Protein AF-A0AAE0B2G5-F1 (afdb_monomer)

Solvent-accessible surface area (backbone atoms only — not comparable to full-atom values): 11395 Å² total; per-residue (Å²): 125,58,66,70,50,41,56,51,50,25,54,50,48,43,53,43,43,75,73,66,40,61,63,45,54,64,74,82,79,61,84,69,38,58,60,51,34,39,54,48,27,47,77,72,71,40,74,81,43,37,29,37,37,50,36,32,52,53,74,58,81,45,47,53,58,49,30,64,77,64,73,58,60,78,92,70,76,90,65,95,72,69,79,75,65,71,53,44,60,53,47,50,52,62,70,70,40,91,76,72,73,76,91,41,72,56,28,38,26,34,31,55,23,81,93,37,52,70,56,54,52,51,46,58,77,74,41,92,58,50,64,46,60,39,76,36,48,31,59,52,48,49,46,53,51,29,32,76,70,65,74,46,61,42,72,60,50,60,52,65,68,51,76,81,66,78,58,95,84,66,96,64,96,76,82,78,62,88,80,49,102,82,55,86,75,85,78,115

InterPro domains:
  IPR001731 Delta-aminolevulinic acid dehydratase [PF00490] (2-155)
  IPR001731 Delta-aminolevulinic acid dehydratase [PR00144] (13-32)
  IPR001731 Delta-aminolevulinic acid dehydratase [PR00144] (51-70)
  IPR001731 Delta-aminolevulinic acid dehydratase [PR00144] (104-120)
  IPR001731 Delta-aminolevulinic acid dehydratase [PR00144] (129-144)
  IPR001731 Delta-aminolevulinic acid dehydratase [PTHR11458] (1-155)
  IPR001731 Delta-aminolevulinic acid dehydratase [SM01004] (1-171)
  IPR013785 Aldolase-type TIM barrel [G3DSA:3.20.20.70] (1-164)

Radius of gyration: 17.5 Å; Cα contacts (8 Å, |Δi|>4): 220; chains: 1; bounding box: 42×37×43 Å

Structure (mmCIF, N/CA/C/O backbone):
data_AF-A0AAE0B2G5-F1
#
_entry.id   AF-A0AAE0B2G5-F1
#
loop_
_atom_site.group_PDB
_atom_site.id
_atom_site.type_symbol
_atom_site.label_atom_id
_atom_site.label_alt_id
_atom_site.label_comp_id
_atom_site.label_asym_id
_atom_site.label_entity_id
_atom_site.label_seq_id
_atom_site.pdbx_PDB_ins_code
_atom_site.Cartn_x
_atom_site.Cartn_y
_atom_site.Cartn_z
_atom_site.occupancy
_atom_site.B_iso_or_equiv
_atom_site.auth_seq_id
_atom_site.auth_comp_id
_atom_site.auth_asym_id
_atom_site.auth_atom_id
_atom_site.pdbx_PDB_model_num
ATOM 1 N N . MET A 1 1 ? -17.008 14.025 -3.968 1.00 70.94 1 MET A N 1
ATOM 2 C CA . MET A 1 1 ? -17.910 13.074 -3.294 1.00 70.94 1 MET A CA 1
ATOM 3 C C . MET A 1 1 ?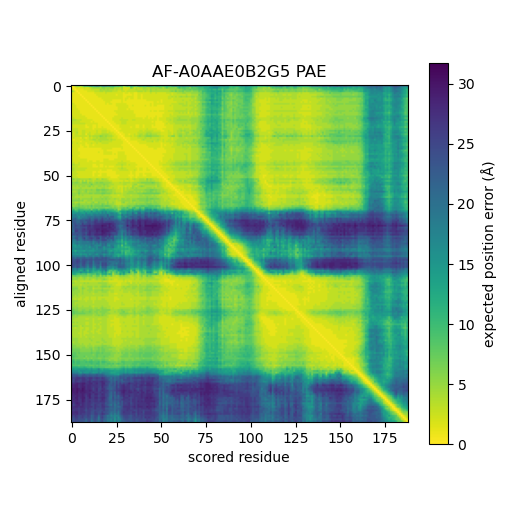 -17.052 12.145 -2.434 1.00 70.94 1 MET A C 1
ATOM 5 O O . MET A 1 1 ? -16.659 11.082 -2.896 1.00 70.94 1 MET A O 1
ATOM 9 N N . ASN A 1 2 ? -16.645 12.614 -1.248 1.00 83.00 2 ASN A N 1
ATOM 10 C CA . ASN A 1 2 ? -15.729 11.888 -0.353 1.00 83.00 2 ASN A CA 1
ATOM 11 C C . ASN A 1 2 ? -16.504 10.859 0.482 1.00 83.00 2 ASN A C 1
ATOM 13 O O . ASN A 1 2 ? -16.300 9.660 0.335 1.00 83.00 2 ASN A O 1
ATOM 17 N N . ASP A 1 3 ? -17.483 11.331 1.249 1.00 85.44 3 ASP A N 1
ATOM 18 C CA . ASP A 1 3 ? -18.157 10.538 2.284 1.00 85.44 3 ASP A CA 1
ATOM 19 C C . ASP A 1 3 ? -18.953 9.356 1.724 1.00 85.44 3 ASP A C 1
ATOM 21 O O . ASP A 1 3 ? -18.906 8.253 2.263 1.00 85.44 3 ASP A O 1
ATOM 25 N N . GLU A 1 4 ? -19.628 9.538 0.586 1.00 90.44 4 GLU A N 1
ATOM 26 C CA . GLU A 1 4 ? -20.319 8.430 -0.084 1.00 90.44 4 GLU A CA 1
ATOM 27 C C . GLU A 1 4 ? -19.336 7.364 -0.582 1.00 90.44 4 GLU A C 1
ATOM 29 O O . GLU A 1 4 ? -19.662 6.178 -0.566 1.00 90.44 4 GLU A O 1
ATOM 34 N N . THR A 1 5 ? -18.125 7.765 -0.990 1.00 88.94 5 THR A N 1
ATOM 35 C CA . THR A 1 5 ? -17.073 6.818 -1.381 1.00 88.94 5 THR A CA 1
ATOM 36 C C . THR A 1 5 ? -16.568 6.061 -0.157 1.00 88.94 5 THR A C 1
ATOM 38 O O . THR A 1 5 ? -16.498 4.835 -0.193 1.00 88.94 5 THR A O 1
ATOM 41 N N . VAL A 1 6 ? -16.299 6.766 0.947 1.00 90.44 6 VAL A N 1
ATOM 42 C CA . VAL A 1 6 ? -15.892 6.162 2.227 1.00 90.44 6 VAL A CA 1
ATOM 43 C C . VAL A 1 6 ? -16.928 5.148 2.714 1.00 90.44 6 VAL A C 1
ATOM 45 O O . VAL A 1 6 ? -16.566 4.034 3.080 1.00 90.44 6 VAL A O 1
ATOM 48 N N . HIS A 1 7 ? -18.221 5.457 2.608 1.00 93.44 7 HIS A N 1
ATOM 49 C CA . HIS A 1 7 ? -19.288 4.512 2.952 1.00 93.44 7 HIS A CA 1
ATOM 50 C C . HIS A 1 7 ? -19.224 3.208 2.145 1.00 93.44 7 HIS A C 1
ATOM 52 O O . HIS A 1 7 ? -19.437 2.122 2.688 1.00 93.44 7 HIS A O 1
ATOM 58 N N . GLN A 1 8 ? -18.925 3.285 0.845 1.00 95.38 8 GLN A N 1
ATOM 59 C CA . GLN A 1 8 ? -18.760 2.080 0.026 1.00 95.38 8 GLN A CA 1
ATOM 60 C C . GLN A 1 8 ? -17.484 1.314 0.389 1.00 95.38 8 GLN A C 1
ATOM 62 O O . GLN A 1 8 ? -17.524 0.085 0.443 1.00 95.38 8 GLN A O 1
ATOM 67 N N . LEU A 1 9 ? -16.387 2.011 0.702 1.00 93.19 9 LEU A N 1
ATOM 68 C CA . LEU A 1 9 ? -15.133 1.391 1.145 1.00 93.19 9 LEU A CA 1
ATOM 69 C C . LEU A 1 9 ? -15.319 0.604 2.449 1.00 93.19 9 LEU A C 1
ATOM 71 O O . LEU A 1 9 ? -14.856 -0.531 2.546 1.00 93.19 9 LEU A O 1
ATOM 75 N N . CYS A 1 10 ? -16.076 1.138 3.413 1.00 96.12 10 CYS A N 1
ATOM 76 C CA . CYS A 1 10 ? -16.420 0.416 4.642 1.00 96.12 10 CYS A CA 1
ATOM 77 C C . CYS A 1 10 ? -17.151 -0.900 4.343 1.00 96.12 10 CYS A C 1
ATOM 79 O O . CYS A 1 10 ? -16.804 -1.948 4.888 1.00 96.12 10 CYS A O 1
ATOM 81 N N . LYS A 1 11 ? -18.136 -0.877 3.433 1.00 97.06 11 LYS A N 1
ATOM 82 C CA . LYS A 1 11 ? -18.861 -2.093 3.026 1.00 97.06 11 LYS A CA 1
ATOM 83 C C . LYS A 1 11 ? -17.940 -3.109 2.359 1.00 97.06 11 LYS A C 1
ATOM 85 O O . LYS A 1 11 ? -18.048 -4.297 2.646 1.00 97.06 11 LYS A O 1
ATOM 90 N N . GLN A 1 12 ? -17.049 -2.653 1.480 1.00 96.12 12 GLN A N 1
ATOM 91 C CA . GLN A 1 12 ? -16.081 -3.518 0.805 1.00 96.12 12 GLN A CA 1
ATOM 92 C C . GLN A 1 12 ? -15.149 -4.200 1.809 1.00 96.12 12 GLN A C 1
ATOM 94 O O . GLN A 1 12 ? -14.989 -5.417 1.744 1.00 96.12 12 GLN A O 1
ATOM 99 N N . ALA A 1 13 ? -14.607 -3.451 2.771 1.00 94.75 13 ALA A N 1
ATOM 100 C CA . ALA A 1 13 ? -13.735 -3.996 3.806 1.00 94.75 13 ALA A CA 1
ATOM 101 C C . ALA A 1 13 ? -14.442 -5.063 4.658 1.00 94.75 13 ALA A C 1
ATOM 103 O O . ALA A 1 13 ? -13.897 -6.145 4.861 1.00 94.75 13 ALA A O 1
ATOM 104 N N . VAL A 1 14 ? -15.684 -4.812 5.087 1.00 96.75 14 VAL A N 1
ATOM 105 C CA . VAL A 1 14 ? -16.477 -5.797 5.846 1.00 96.75 14 VAL A CA 1
ATOM 106 C C . VAL A 1 14 ? -16.767 -7.052 5.016 1.00 96.75 14 VAL A C 1
ATOM 108 O O . VAL A 1 14 ? -16.707 -8.162 5.539 1.00 96.75 14 VAL A O 1
ATOM 111 N N . VAL A 1 15 ? -17.060 -6.911 3.719 1.00 97.38 15 VAL A N 1
ATOM 112 C CA . VAL A 1 15 ? -17.265 -8.065 2.825 1.00 97.38 15 VAL A CA 1
ATOM 113 C C . VAL A 1 15 ? -15.986 -8.895 2.689 1.00 97.38 15 VAL A C 1
ATOM 115 O O . VAL A 1 15 ? -16.060 -10.119 2.767 1.00 97.38 15 VAL A O 1
ATOM 118 N N . GLN A 1 16 ? -14.826 -8.253 2.535 1.00 93.00 16 GLN A N 1
ATOM 119 C CA . GLN A 1 16 ? -13.529 -8.937 2.481 1.00 93.00 16 GLN A CA 1
ATOM 120 C C . GLN A 1 16 ? -13.222 -9.660 3.801 1.00 93.00 16 GLN A C 1
ATOM 122 O O . GLN A 1 16 ? -12.858 -10.833 3.784 1.00 93.00 16 GLN A O 1
ATOM 127 N N . ALA A 1 17 ? -13.453 -9.009 4.943 1.00 93.44 17 ALA A N 1
ATOM 128 C CA . ALA A 1 17 ? -13.265 -9.606 6.265 1.00 93.44 17 ALA A CA 1
ATOM 129 C C . ALA A 1 17 ? -14.173 -10.828 6.490 1.00 93.44 17 ALA A C 1
ATOM 131 O O . ALA A 1 17 ? -13.706 -11.887 6.903 1.00 93.44 17 ALA A O 1
ATOM 132 N N . ARG A 1 18 ? -15.457 -10.738 6.118 1.00 93.88 18 ARG A N 1
ATOM 133 C CA . ARG A 1 18 ? -16.396 -11.878 6.152 1.00 93.88 18 ARG A CA 1
ATOM 134 C C . ARG A 1 18 ? -15.972 -13.033 5.245 1.00 93.88 18 ARG A C 1
ATOM 136 O O . ARG A 1 18 ? -16.310 -14.176 5.536 1.00 93.88 18 ARG A O 1
ATOM 143 N N . ALA A 1 19 ? -15.255 -12.744 4.161 1.00 95.06 19 ALA A N 1
ATOM 144 C CA . ALA A 1 19 ? -14.688 -13.751 3.269 1.00 95.06 19 ALA A CA 1
ATOM 145 C C . ALA A 1 19 ? -13.382 -14.378 3.802 1.00 95.06 19 ALA A C 1
ATOM 147 O O . ALA A 1 19 ? -12.850 -15.280 3.159 1.00 95.06 19 ALA A O 1
ATOM 148 N N . GLY A 1 20 ? -12.885 -13.937 4.965 1.00 90.62 20 GLY A N 1
ATOM 149 C CA . GLY A 1 20 ? -11.683 -14.469 5.609 1.00 90.62 20 GLY A CA 1
ATOM 150 C C . GLY A 1 20 ? -10.405 -13.683 5.317 1.00 90.62 20 GLY A C 1
ATOM 151 O O . GLY A 1 20 ? -9.323 -14.244 5.441 1.00 90.62 20 GLY A O 1
ATOM 152 N N . ALA A 1 21 ? -10.498 -12.417 4.896 1.00 87.38 21 ALA A N 1
ATOM 153 C CA . ALA A 1 21 ? -9.313 -11.581 4.721 1.00 87.38 21 ALA A CA 1
ATOM 154 C C . ALA A 1 21 ? -8.683 -11.210 6.074 1.00 87.38 21 ALA A C 1
ATOM 156 O O . ALA A 1 21 ? -9.334 -10.579 6.904 1.00 87.38 21 ALA A O 1
ATOM 157 N N . ASP A 1 22 ? -7.397 -11.520 6.252 1.00 86.94 22 ASP A N 1
ATOM 158 C CA . ASP A 1 22 ? -6.615 -11.099 7.425 1.00 86.94 22 ASP A CA 1
ATOM 159 C C . ASP A 1 22 ? -6.178 -9.627 7.351 1.00 86.94 22 ASP A C 1
ATOM 161 O O . ASP A 1 22 ? -5.900 -8.994 8.371 1.00 86.94 22 ASP A O 1
ATOM 165 N N . VAL A 1 23 ? -6.104 -9.073 6.136 1.00 86.56 23 VAL A N 1
ATOM 166 C CA . VAL A 1 23 ? -5.660 -7.701 5.870 1.00 86.56 23 VAL A CA 1
ATOM 167 C C . VAL A 1 23 ? -6.541 -7.064 4.797 1.00 86.56 23 VAL A C 1
ATOM 169 O O . VAL A 1 23 ? -6.757 -7.654 3.739 1.00 86.56 23 VAL A O 1
ATOM 172 N N . VAL A 1 24 ? -6.987 -5.828 5.029 1.00 88.81 24 VAL A N 1
ATOM 173 C CA . VAL A 1 24 ? -7.611 -4.965 4.011 1.00 88.81 24 VAL A CA 1
ATOM 174 C C . VAL A 1 24 ? -6.686 -3.798 3.661 1.00 88.81 24 VAL A C 1
ATOM 176 O O . VAL A 1 24 ? -5.998 -3.259 4.529 1.00 88.81 24 VAL A O 1
ATOM 179 N N . SER A 1 25 ? -6.648 -3.392 2.387 1.00 88.19 25 SER A N 1
ATOM 180 C CA . SER A 1 25 ? -5.711 -2.362 1.914 1.00 88.19 25 SER A CA 1
ATOM 181 C C . SER A 1 25 ? -6.384 -1.293 1.039 1.00 88.19 25 SER A C 1
ATOM 183 O O . SER A 1 25 ? -6.338 -1.370 -0.191 1.00 88.19 25 SER A O 1
ATOM 185 N N . PRO A 1 26 ? -7.040 -0.288 1.652 1.00 84.62 26 PRO A N 1
ATOM 186 C CA . PRO A 1 26 ? -7.771 0.751 0.925 1.00 84.62 26 PRO A CA 1
ATOM 187 C C . PRO A 1 26 ? -6.817 1.678 0.156 1.00 84.62 26 PRO A C 1
ATOM 189 O O . PRO A 1 26 ? -6.017 2.402 0.755 1.00 84.62 26 PRO A O 1
ATOM 192 N N . SER A 1 27 ? -6.893 1.661 -1.180 1.00 84.06 27 SER A N 1
ATOM 193 C CA . SER A 1 27 ? -5.969 2.391 -2.069 1.00 84.06 27 SER A CA 1
ATOM 194 C C . SER A 1 27 ? -6.523 3.704 -2.646 1.00 84.06 27 SER A C 1
ATOM 196 O O . SER A 1 27 ? -5.869 4.364 -3.459 1.00 84.06 27 SER A O 1
ATOM 198 N N . ASP A 1 28 ? -7.728 4.091 -2.249 1.00 81.44 28 ASP A N 1
ATOM 199 C CA . ASP A 1 28 ? -8.547 5.178 -2.801 1.00 81.44 28 ASP A CA 1
ATOM 200 C C . ASP A 1 28 ? -8.034 6.602 -2.515 1.00 81.44 28 ASP A C 1
ATOM 202 O O . ASP A 1 28 ? -8.311 7.508 -3.301 1.00 81.44 28 ASP A O 1
ATOM 206 N N . MET A 1 29 ? -7.242 6.792 -1.453 1.00 79.81 29 MET A N 1
ATOM 207 C CA . MET A 1 29 ? -6.719 8.095 -1.007 1.00 79.81 29 MET A CA 1
ATOM 208 C C . MET A 1 29 ? -7.790 9.124 -0.582 1.00 79.81 29 MET A C 1
ATOM 210 O O . MET A 1 29 ? -7.550 10.330 -0.699 1.00 79.81 29 MET A O 1
ATOM 214 N N . MET A 1 30 ? -8.961 8.673 -0.113 1.00 78.56 30 MET A N 1
ATOM 215 C CA . MET A 1 30 ? -10.002 9.526 0.481 1.00 78.56 30 MET A CA 1
ATOM 216 C C . MET A 1 30 ? -9.639 9.950 1.909 1.00 78.56 30 MET A C 1
ATOM 218 O O . MET A 1 30 ? -8.865 9.280 2.597 1.00 78.56 30 MET A O 1
ATOM 222 N N . ASP A 1 31 ? -10.208 11.057 2.371 1.00 78.56 31 ASP A N 1
ATOM 223 C CA . ASP A 1 31 ? -9.908 11.591 3.701 1.00 78.56 31 ASP A CA 1
ATOM 224 C C . ASP A 1 31 ? -10.736 10.840 4.761 1.00 78.56 31 ASP A C 1
ATOM 226 O O . ASP A 1 31 ? -11.917 10.550 4.547 1.00 78.56 31 ASP A 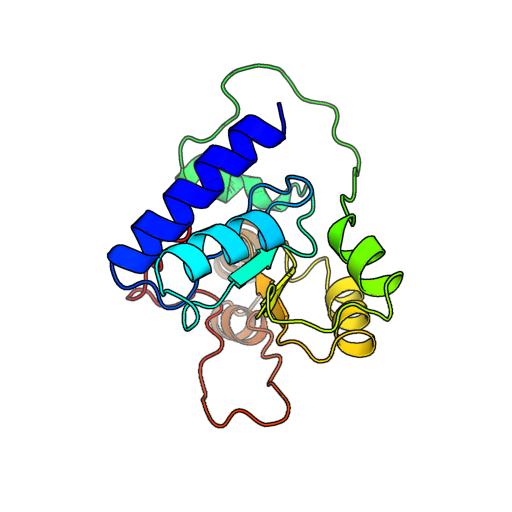O 1
ATOM 230 N N . GLY A 1 32 ? -10.114 10.482 5.891 1.00 81.50 32 GLY A N 1
ATOM 231 C CA . GLY A 1 32 ? -10.772 9.790 7.011 1.00 81.50 32 GLY A CA 1
ATOM 232 C C . GLY A 1 32 ? -11.150 8.319 6.774 1.00 81.50 32 GLY A C 1
ATOM 233 O O . GLY A 1 32 ? -11.771 7.706 7.645 1.00 81.50 32 GLY A O 1
ATOM 234 N N . ARG A 1 33 ? -10.785 7.716 5.626 1.00 86.12 33 ARG A N 1
ATOM 235 C CA . ARG A 1 33 ? -11.246 6.353 5.290 1.00 86.12 33 ARG A CA 1
ATOM 236 C C . ARG A 1 33 ? -10.769 5.279 6.261 1.00 86.12 33 ARG A C 1
ATOM 238 O O . ARG A 1 33 ? -11.513 4.337 6.504 1.00 86.12 33 ARG A O 1
ATOM 245 N N . VAL A 1 34 ? -9.561 5.399 6.819 1.00 87.25 34 VAL A N 1
ATOM 246 C CA . VAL A 1 34 ? -9.008 4.342 7.681 1.00 87.25 34 VAL A CA 1
ATOM 247 C C . VAL A 1 34 ? -9.812 4.203 8.969 1.00 87.25 34 VAL A C 1
ATOM 249 O O . VAL A 1 34 ? -10.255 3.098 9.272 1.00 87.25 34 VAL A O 1
ATOM 252 N N . GLY A 1 35 ? -10.084 5.308 9.667 1.00 87.62 35 GLY A N 1
ATOM 253 C CA . GLY A 1 35 ? -10.906 5.266 10.877 1.00 87.62 35 GLY A CA 1
ATOM 254 C C . GLY A 1 35 ? -12.336 4.810 10.598 1.00 87.62 35 GLY A C 1
ATOM 255 O O . GLY A 1 35 ? -12.886 3.988 11.328 1.00 87.62 35 GLY A O 1
ATOM 256 N N . ALA A 1 36 ? -12.917 5.234 9.470 1.00 90.75 36 ALA A N 1
ATOM 257 C CA . ALA A 1 36 ? -14.236 4.761 9.053 1.00 90.75 36 ALA A CA 1
ATOM 258 C C . ALA A 1 36 ? -14.264 3.244 8.775 1.00 90.75 36 ALA A C 1
ATOM 260 O O . ALA A 1 36 ? -15.214 2.559 9.163 1.00 90.75 36 ALA A O 1
ATOM 261 N N . ILE A 1 37 ? -13.225 2.702 8.130 1.00 92.19 37 ILE A N 1
ATOM 262 C CA . ILE A 1 37 ? -13.086 1.262 7.876 1.00 92.19 37 ILE A CA 1
ATOM 263 C C . ILE A 1 37 ? -12.864 0.506 9.187 1.00 92.19 37 ILE A C 1
ATOM 265 O O . ILE A 1 37 ? -13.516 -0.516 9.403 1.00 92.19 37 ILE A O 1
ATOM 269 N N . ARG A 1 38 ? -12.002 1.006 10.080 1.00 93.88 38 ARG A N 1
ATOM 270 C CA . ARG A 1 38 ? -11.756 0.394 11.392 1.00 93.88 38 ARG A CA 1
ATOM 271 C C . ARG A 1 38 ? -13.041 0.292 12.205 1.00 93.88 38 ARG A C 1
ATOM 273 O O . ARG A 1 38 ? -13.377 -0.797 12.661 1.00 93.88 38 ARG A O 1
ATOM 280 N N . ALA A 1 39 ? -13.794 1.386 12.307 1.00 93.31 39 ALA A N 1
ATOM 281 C CA . ALA A 1 39 ? -15.070 1.411 13.016 1.00 93.31 39 ALA A CA 1
ATOM 282 C C . ALA A 1 39 ? -16.084 0.417 12.422 1.00 93.31 39 ALA A C 1
ATOM 284 O O . ALA A 1 39 ? -16.781 -0.273 13.166 1.00 93.31 39 ALA A O 1
ATOM 285 N N . ALA A 1 40 ? -16.148 0.305 11.090 1.00 95.75 40 ALA A N 1
ATOM 286 C CA . ALA A 1 40 ? -17.034 -0.642 10.415 1.00 95.75 40 ALA A CA 1
ATOM 287 C C . ALA A 1 40 ? -16.642 -2.108 10.667 1.00 95.75 40 ALA A C 1
ATOM 289 O O . ALA A 1 40 ? -17.514 -2.940 10.914 1.00 95.75 40 ALA A O 1
ATOM 290 N N . LEU A 1 41 ? -15.346 -2.426 10.632 1.00 94.81 41 LEU A N 1
ATOM 291 C CA . LEU A 1 41 ? -14.839 -3.763 10.948 1.00 94.81 41 LEU A CA 1
ATOM 292 C C . LEU A 1 41 ? -15.084 -4.123 12.420 1.00 94.81 41 LEU A C 1
ATOM 294 O O . LEU A 1 41 ? -15.515 -5.236 12.716 1.00 94.81 41 LEU A O 1
ATOM 298 N N . ASP A 1 42 ? -14.859 -3.187 13.343 1.00 94.75 42 ASP A N 1
ATOM 299 C CA . ASP A 1 42 ? -15.038 -3.415 14.783 1.00 94.75 42 ASP A CA 1
ATOM 300 C C . ASP A 1 42 ? -16.502 -3.633 15.161 1.00 94.75 42 ASP A C 1
ATOM 302 O O . ASP A 1 42 ? -16.797 -4.511 15.974 1.00 94.75 42 ASP A O 1
ATOM 306 N N . ALA A 1 43 ? -17.422 -2.896 14.531 1.00 96.75 43 ALA A N 1
ATOM 307 C CA . ALA A 1 43 ? -18.863 -3.078 14.708 1.00 96.75 43 ALA A CA 1
ATOM 308 C C . ALA A 1 43 ? -19.347 -4.484 14.302 1.00 96.75 43 ALA A C 1
ATOM 310 O O . ALA A 1 43 ? -20.371 -4.953 14.796 1.00 96.75 43 ALA A O 1
ATOM 311 N N . GLU A 1 44 ? -18.601 -5.160 13.430 1.00 96.69 44 GLU A N 1
ATOM 312 C CA . GLU A 1 44 ? -18.882 -6.504 12.917 1.00 96.69 44 GLU A CA 1
ATOM 313 C C . GLU A 1 44 ? -18.015 -7.593 13.587 1.00 96.69 44 GLU A C 1
ATOM 315 O O . GLU A 1 44 ? -18.101 -8.764 13.224 1.00 96.69 44 GLU A O 1
ATOM 320 N N . GLY A 1 45 ? -17.192 -7.237 14.585 1.00 96.06 45 GLY A N 1
ATOM 321 C CA . GLY A 1 45 ? -16.351 -8.187 15.327 1.00 96.06 45 GLY A CA 1
ATOM 322 C C . GLY A 1 45 ? -15.038 -8.578 14.634 1.00 96.06 45 GLY A C 1
ATOM 323 O O . GLY A 1 45 ? -14.433 -9.594 14.978 1.00 96.06 45 GLY A O 1
ATOM 324 N N . PHE A 1 46 ? -14.573 -7.789 13.663 1.00 95.69 46 PHE A N 1
ATOM 325 C CA . PHE A 1 46 ? -13.344 -8.035 12.899 1.00 95.69 46 PHE A CA 1
ATOM 326 C C . PHE A 1 46 ? -12.131 -7.253 13.432 1.00 95.69 46 PHE A C 1
ATOM 328 O O . PHE A 1 46 ? -11.323 -6.745 12.653 1.00 95.69 46 PHE A O 1
ATOM 335 N N . GLN A 1 47 ? -11.949 -7.162 14.755 1.00 91.00 47 GLN A N 1
ATOM 336 C CA . GLN A 1 47 ? -10.814 -6.436 15.363 1.00 91.00 47 GLN A CA 1
ATOM 337 C C . GLN A 1 47 ? -9.445 -7.036 14.997 1.00 91.00 47 GLN A C 1
ATOM 339 O O . GLN A 1 47 ? -8.431 -6.349 15.051 1.00 91.00 47 GLN A O 1
ATOM 344 N N . HIS A 1 48 ? -9.417 -8.319 14.632 1.00 87.12 48 HIS A N 1
ATOM 345 C CA . HIS A 1 48 ? -8.208 -9.035 14.225 1.00 87.12 48 HIS A CA 1
ATOM 346 C C . HIS A 1 48 ? -7.754 -8.702 12.796 1.00 87.12 48 HIS A C 1
ATOM 348 O O . HIS A 1 48 ? -6.592 -8.929 12.471 1.00 87.12 48 HIS A O 1
ATOM 354 N N . VAL A 1 49 ? -8.645 -8.171 11.951 1.00 88.44 49 VAL A N 1
ATOM 355 C CA . VAL A 1 49 ? -8.325 -7.831 10.561 1.00 88.44 49 VAL A CA 1
ATOM 356 C C . VAL A 1 49 ? -7.483 -6.564 10.541 1.00 88.44 49 VAL A C 1
ATOM 358 O O . VAL A 1 49 ? -7.921 -5.509 11.010 1.00 88.44 49 VAL A O 1
ATOM 361 N N . ALA A 1 50 ? -6.277 -6.663 9.995 1.00 86.12 50 ALA A N 1
ATOM 362 C CA . ALA A 1 50 ? -5.345 -5.554 9.886 1.00 86.12 50 ALA A CA 1
ATOM 363 C C . ALA A 1 50 ? -5.740 -4.594 8.754 1.00 86.12 50 ALA A C 1
ATOM 365 O O . ALA A 1 50 ? -6.294 -5.001 7.731 1.00 86.12 50 ALA A O 1
ATOM 366 N N . ILE A 1 51 ? -5.392 -3.315 8.904 1.00 85.19 51 ILE A N 1
ATOM 367 C CA . ILE A 1 51 ? -5.534 -2.319 7.835 1.00 85.19 51 ILE A CA 1
ATOM 368 C C . ILE A 1 51 ? -4.143 -1.900 7.361 1.00 85.19 51 ILE A C 1
ATOM 370 O O . ILE A 1 51 ? -3.361 -1.329 8.127 1.00 85.19 51 ILE A O 1
ATOM 374 N N . MET A 1 52 ? -3.846 -2.163 6.088 1.00 85.44 52 MET A N 1
ATOM 375 C CA . MET A 1 52 ? -2.651 -1.674 5.402 1.00 85.44 52 MET A CA 1
ATOM 376 C C . MET A 1 52 ? -3.008 -0.442 4.570 1.00 85.44 52 MET A C 1
ATOM 378 O O . MET A 1 52 ? -3.452 -0.564 3.425 1.00 85.44 52 MET A O 1
ATOM 382 N N . SER A 1 53 ? -2.839 0.749 5.148 1.00 82.31 53 SER A N 1
ATOM 383 C CA . SER A 1 53 ? -3.184 1.991 4.455 1.00 82.31 53 SER A CA 1
ATOM 384 C C . SER A 1 53 ? -2.119 2.369 3.436 1.00 82.31 53 SER A C 1
ATOM 386 O O . SER A 1 53 ? -0.921 2.315 3.714 1.00 82.31 53 SER A O 1
ATOM 388 N N . TYR A 1 54 ? -2.559 2.849 2.276 1.00 77.25 54 TYR A N 1
ATOM 389 C CA . TYR A 1 54 ? -1.708 3.602 1.363 1.00 77.25 54 TYR A CA 1
ATOM 390 C C . TYR A 1 54 ? -1.395 4.982 1.961 1.00 77.25 54 TYR A C 1
ATOM 392 O O . TYR A 1 54 ? -1.999 5.990 1.596 1.00 77.25 54 TYR A O 1
ATOM 400 N N . THR A 1 55 ? -0.429 5.020 2.878 1.00 74.50 55 THR A N 1
ATOM 401 C CA . THR A 1 55 ? 0.029 6.232 3.574 1.00 74.50 55 THR A CA 1
ATOM 402 C C . THR A 1 55 ? 0.619 7.256 2.611 1.00 74.50 55 THR A C 1
ATOM 404 O O . THR A 1 55 ? 0.450 8.463 2.782 1.00 74.50 55 THR A O 1
ATOM 407 N N . ALA A 1 56 ? 1.297 6.786 1.564 1.00 76.81 56 ALA A N 1
ATOM 408 C CA . ALA A 1 56 ? 1.799 7.647 0.504 1.00 76.81 56 ALA A CA 1
ATOM 409 C C . ALA A 1 56 ? 1.600 6.980 -0.860 1.00 76.81 56 ALA A C 1
ATOM 411 O O . ALA A 1 56 ? 2.363 6.099 -1.257 1.00 76.81 56 ALA A O 1
ATOM 412 N N . LYS A 1 57 ? 0.577 7.420 -1.602 1.00 82.00 57 LYS A N 1
ATOM 413 C CA . LYS A 1 57 ? 0.326 6.996 -2.986 1.00 82.00 57 LYS A CA 1
ATOM 414 C C . LYS A 1 57 ? 0.506 8.175 -3.930 1.00 82.00 57 LYS A C 1
ATOM 416 O O . LYS A 1 57 ? -0.273 9.124 -3.935 1.00 82.00 57 LYS A O 1
ATOM 421 N N . TYR A 1 58 ? 1.528 8.085 -4.763 1.00 78.94 58 TYR A N 1
ATOM 422 C CA . TYR A 1 58 ? 1.923 9.138 -5.684 1.00 78.94 58 TYR A CA 1
ATOM 423 C C . TYR A 1 58 ? 1.163 9.043 -7.006 1.00 78.94 58 TYR A C 1
ATOM 425 O O . TYR A 1 58 ? 0.899 7.948 -7.505 1.00 78.94 58 TYR A O 1
ATOM 433 N N . ALA A 1 59 ? 0.870 10.182 -7.632 1.00 79.19 59 ALA A N 1
ATOM 434 C CA . ALA A 1 59 ? 0.452 10.230 -9.030 1.00 79.19 59 ALA A CA 1
ATOM 435 C C . ALA A 1 59 ? 1.676 10.004 -9.935 1.00 79.19 59 ALA A C 1
ATOM 437 O O . ALA A 1 59 ? 2.375 10.944 -10.300 1.00 79.19 59 ALA A O 1
ATOM 438 N N . SER A 1 60 ? 1.959 8.741 -10.258 1.00 82.88 60 SER A N 1
ATOM 439 C CA . SER A 1 60 ? 3.181 8.338 -10.959 1.00 82.88 60 SER A CA 1
ATOM 440 C C . SER A 1 60 ? 2.918 7.878 -12.397 1.00 82.88 60 SER A C 1
ATOM 442 O O . SER A 1 60 ? 1.902 7.238 -12.686 1.00 82.88 60 SER A O 1
ATOM 444 N N . SER A 1 61 ? 3.858 8.166 -13.304 1.00 85.69 61 SER A N 1
ATOM 445 C CA . SER A 1 61 ? 3.876 7.632 -14.675 1.00 85.69 61 SER A CA 1
ATOM 446 C C . SER A 1 61 ? 4.187 6.132 -14.725 1.00 85.69 61 SER A C 1
ATOM 448 O O . SER A 1 61 ? 3.865 5.471 -15.709 1.00 85.69 61 SER A O 1
ATOM 450 N N . PHE A 1 62 ? 4.724 5.563 -13.642 1.00 84.00 62 PHE A N 1
ATOM 451 C CA . PHE A 1 62 ? 5.058 4.141 -13.539 1.00 84.00 62 PHE A CA 1
ATOM 452 C C . PHE A 1 62 ? 3.821 3.217 -13.506 1.00 84.00 62 PHE A C 1
ATOM 454 O O . PHE A 1 62 ? 3.958 1.997 -13.512 1.00 84.00 62 PHE A O 1
ATOM 461 N N . TYR A 1 63 ? 2.595 3.751 -13.490 1.00 83.44 63 TYR A N 1
ATOM 462 C CA . TYR A 1 63 ? 1.367 2.939 -13.487 1.00 83.44 63 TYR A CA 1
ATOM 463 C C . TYR A 1 63 ? 0.857 2.558 -14.882 1.00 83.44 63 TYR A C 1
ATOM 465 O O . TYR A 1 63 ? -0.170 1.893 -14.969 1.00 83.44 63 TYR A O 1
ATOM 473 N N . GLY A 1 64 ? 1.530 2.980 -15.961 1.00 84.12 64 GLY A N 1
ATOM 474 C CA . GLY A 1 64 ? 1.111 2.705 -17.344 1.00 84.12 64 GLY A CA 1
ATOM 475 C C . GLY A 1 64 ? 0.774 1.229 -17.603 1.00 84.12 64 GLY A C 1
ATOM 476 O O . GLY A 1 64 ? -0.384 0.940 -17.904 1.00 84.12 64 GLY A O 1
ATOM 477 N N . PRO A 1 65 ? 1.710 0.287 -17.374 1.00 84.81 65 PRO A N 1
ATOM 478 C CA . PRO A 1 65 ? 1.457 -1.128 -17.659 1.00 84.81 65 PRO A CA 1
ATOM 479 C C . PRO A 1 65 ? 0.332 -1.741 -16.802 1.00 84.81 65 PRO A C 1
ATOM 481 O O . PRO A 1 65 ? -0.428 -2.578 -17.276 1.00 84.81 65 PRO A O 1
ATOM 484 N N . PHE A 1 66 ? 0.155 -1.290 -15.553 1.00 80.75 66 PHE A N 1
ATOM 485 C CA . PHE A 1 66 ? -0.970 -1.704 -14.703 1.00 80.75 66 PHE A CA 1
ATOM 486 C C . PHE A 1 66 ? -2.317 -1.230 -15.259 1.00 80.75 66 PHE A C 1
ATOM 488 O O . PHE A 1 66 ? -3.303 -1.962 -15.203 1.00 80.75 66 PHE A O 1
ATOM 495 N N . ARG A 1 67 ? -2.374 -0.009 -15.806 1.00 79.62 67 ARG A N 1
ATOM 496 C CA . ARG A 1 67 ? -3.609 0.529 -16.391 1.00 79.62 67 ARG A CA 1
ATOM 497 C C . ARG A 1 67 ? -4.043 -0.261 -17.617 1.00 79.62 67 ARG A C 1
ATOM 499 O O . ARG A 1 67 ? -5.230 -0.561 -17.732 1.00 79.62 67 ARG A O 1
ATOM 506 N N . GLU A 1 68 ? -3.081 -0.618 -18.467 1.00 78.19 68 GLU A N 1
ATOM 507 C CA . GLU A 1 68 ? -3.290 -1.488 -19.628 1.00 78.19 68 GLU A CA 1
ATOM 508 C C . GLU A 1 68 ? -3.790 -2.874 -19.206 1.00 78.19 68 GLU A C 1
ATOM 510 O O . GLU A 1 68 ? -4.778 -3.355 -19.754 1.00 78.19 68 GLU A O 1
ATOM 515 N N . ALA A 1 69 ? -3.180 -3.481 -18.182 1.00 76.38 69 ALA A N 1
ATOM 516 C CA . ALA A 1 69 ? -3.552 -4.815 -17.707 1.00 76.38 69 ALA A CA 1
ATOM 517 C C . ALA A 1 69 ? -4.997 -4.917 -17.182 1.00 76.38 69 ALA A C 1
ATOM 519 O O . ALA A 1 69 ? -5.605 -5.981 -17.263 1.00 76.38 69 ALA A O 1
ATOM 520 N N . LEU A 1 70 ? -5.551 -3.827 -16.644 1.00 71.69 70 LEU A N 1
ATOM 521 C CA . LEU A 1 70 ? -6.903 -3.802 -16.074 1.00 71.69 70 LEU A CA 1
ATOM 522 C C . LEU A 1 70 ? -7.983 -3.258 -17.026 1.00 71.69 70 LEU A C 1
ATOM 524 O O . LEU A 1 70 ? -9.113 -3.062 -16.584 1.00 71.69 70 LEU A O 1
ATOM 528 N N . ASP A 1 71 ? -7.644 -2.922 -18.280 1.00 67.56 71 ASP A N 1
ATOM 529 C CA . ASP A 1 71 ? -8.487 -2.082 -19.162 1.00 67.56 71 ASP A CA 1
ATOM 530 C C . ASP A 1 71 ? -9.043 -0.840 -18.423 1.00 67.56 71 ASP A C 1
ATOM 532 O O . ASP A 1 71 ? -10.149 -0.343 -18.645 1.00 67.56 71 ASP A O 1
ATOM 536 N N . SER A 1 72 ? -8.257 -0.344 -17.466 1.00 58.81 72 SER A N 1
ATOM 537 C CA . SER A 1 72 ? -8.668 0.678 -16.498 1.00 58.81 72 SER A CA 1
ATOM 538 C C . SER A 1 72 ? -8.263 2.077 -16.946 1.00 58.81 72 SER A C 1
ATOM 540 O O . SER A 1 72 ? -8.189 3.013 -16.143 1.00 58.81 72 SER A O 1
ATOM 542 N N . ASN A 1 73 ? -7.984 2.237 -18.242 1.00 56.91 73 ASN A N 1
ATOM 543 C CA . ASN A 1 73 ? -7.683 3.542 -18.794 1.00 56.91 73 ASN A CA 1
ATOM 544 C C . ASN A 1 73 ? -8.864 4.488 -18.525 1.00 56.91 73 ASN A C 1
ATOM 546 O O . ASN A 1 73 ? -10.022 4.108 -18.726 1.00 56.91 73 ASN A O 1
ATOM 550 N N . PRO A 1 74 ? -8.604 5.724 -18.062 1.00 55.09 74 PRO A N 1
ATOM 551 C CA . PRO A 1 74 ? -9.666 6.692 -17.838 1.00 55.09 74 PRO A CA 1
ATOM 552 C C . PRO A 1 74 ? -10.458 6.876 -19.137 1.00 55.09 74 PRO A C 1
ATOM 554 O O . PRO A 1 74 ? -9.925 7.366 -20.129 1.00 55.09 74 PRO A O 1
ATOM 557 N N . ARG A 1 75 ? -11.734 6.474 -19.142 1.00 52.31 75 ARG A N 1
ATOM 558 C CA . ARG A 1 75 ? -12.574 6.476 -20.354 1.00 52.31 75 ARG A CA 1
ATOM 559 C C . ARG A 1 75 ? -12.970 7.884 -20.830 1.00 52.31 75 ARG A C 1
ATOM 561 O O . ARG A 1 75 ? -13.547 8.011 -21.902 1.00 52.31 75 ARG A O 1
ATOM 568 N N . PHE A 1 76 ? -12.643 8.938 -20.074 1.00 39.34 76 PHE A N 1
ATOM 569 C CA . PHE A 1 76 ? -12.918 10.332 -20.436 1.00 39.34 76 PHE A CA 1
ATOM 570 C C . PHE A 1 76 ? -11.819 11.304 -19.974 1.00 39.34 76 PHE A C 1
ATOM 572 O O . PHE A 1 76 ? -11.454 11.327 -18.798 1.00 39.34 76 PHE A O 1
ATOM 579 N N . GLY A 1 77 ? -11.393 12.173 -20.902 1.00 43.91 77 GLY A N 1
ATOM 580 C CA . GLY A 1 77 ? -10.634 13.402 -20.650 1.00 43.91 77 GLY A CA 1
ATOM 581 C C . GLY A 1 77 ? -9.116 13.255 -20.748 1.00 43.91 77 GLY A C 1
ATOM 582 O O . GLY A 1 77 ? -8.482 12.682 -19.864 1.00 43.91 77 GLY A O 1
ATOM 583 N N . ASP A 1 78 ? -8.530 13.857 -21.787 1.00 43.28 78 ASP A N 1
ATOM 584 C CA . ASP A 1 78 ? -7.096 14.138 -21.873 1.00 43.28 78 ASP A CA 1
ATOM 585 C C . ASP A 1 78 ? -6.628 14.831 -20.589 1.00 43.28 78 ASP A C 1
ATOM 587 O O . ASP A 1 78 ? -6.958 15.991 -20.328 1.00 43.28 78 ASP A O 1
ATOM 591 N N . LYS A 1 79 ? -5.822 14.145 -19.780 1.00 41.09 79 LYS A N 1
ATOM 592 C CA . LYS A 1 79 ? -5.105 14.781 -18.674 1.00 41.09 79 LYS A CA 1
ATOM 593 C C . LYS A 1 79 ? -3.621 14.859 -18.978 1.00 41.09 79 LYS A C 1
ATOM 595 O O . LYS A 1 79 ? -2.781 14.331 -18.255 1.00 41.09 79 LYS A O 1
ATOM 600 N N . LYS A 1 80 ? -3.286 15.695 -19.964 1.00 38.28 80 LYS A N 1
ATOM 601 C CA . LYS A 1 80 ? -2.145 16.603 -19.785 1.00 38.28 80 LYS A CA 1
ATOM 602 C C . LYS A 1 80 ? -2.487 17.544 -18.622 1.00 38.28 80 LYS A C 1
ATOM 604 O O . LYS A 1 80 ? -3.002 18.626 -18.868 1.00 38.28 80 LYS A O 1
ATOM 609 N N . ARG A 1 81 ? -2.301 17.083 -17.377 1.00 35.00 81 ARG A N 1
ATOM 610 C CA . ARG A 1 81 ? -2.226 17.838 -16.102 1.00 35.00 81 ARG A CA 1
ATOM 611 C C . ARG A 1 81 ? -2.527 16.890 -14.938 1.00 35.00 81 ARG A C 1
ATOM 613 O O . ARG A 1 81 ? -3.655 16.809 -14.476 1.00 35.00 81 ARG A O 1
ATOM 620 N N . TYR A 1 82 ? -1.494 16.204 -14.473 1.00 37.03 82 TYR A N 1
ATOM 621 C CA . TYR A 1 82 ? -1.191 16.113 -13.045 1.00 37.03 82 TYR A CA 1
ATOM 622 C C . TYR A 1 82 ? 0.328 16.111 -12.947 1.00 37.03 82 TYR A C 1
ATOM 624 O O . TYR A 1 82 ? 0.971 15.083 -12.764 1.00 37.03 82 TYR A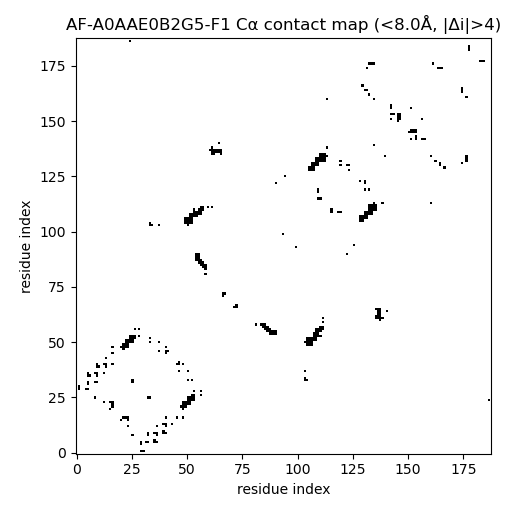 O 1
ATOM 632 N N . ALA A 1 83 ? 0.905 17.292 -13.175 1.00 35.06 83 ALA A N 1
ATOM 633 C CA . ALA A 1 83 ? 2.167 17.597 -12.539 1.00 35.06 83 ALA A CA 1
ATOM 634 C C . ALA A 1 83 ? 1.903 17.465 -11.036 1.00 35.06 83 ALA A C 1
ATOM 636 O O . ALA A 1 83 ? 1.111 18.228 -10.497 1.00 35.06 83 ALA A O 1
ATOM 637 N N . VAL A 1 84 ? 2.479 16.423 -10.440 1.00 37.44 84 VAL A N 1
ATOM 638 C CA . VAL A 1 84 ? 2.933 16.403 -9.054 1.00 37.44 84 VAL A CA 1
ATOM 639 C C . VAL A 1 84 ? 1.947 17.031 -8.063 1.00 37.44 84 VAL A C 1
ATOM 641 O O . VAL A 1 84 ? 2.205 18.093 -7.510 1.00 37.44 84 VAL A O 1
ATOM 644 N N . ASP A 1 85 ? 0.818 16.365 -7.827 1.00 43.31 85 ASP A N 1
ATOM 645 C CA . ASP A 1 85 ? 0.120 16.547 -6.555 1.00 43.31 85 ASP A CA 1
ATOM 646 C C . ASP A 1 85 ? 0.484 15.341 -5.694 1.00 43.31 85 ASP A C 1
ATOM 648 O O . ASP A 1 85 ? -0.116 14.262 -5.758 1.00 43.31 85 ASP A O 1
ATOM 652 N N . TYR A 1 86 ? 1.616 15.483 -5.008 1.00 49.22 86 TYR A N 1
ATOM 653 C CA . TYR A 1 86 ? 2.065 14.556 -3.988 1.00 49.22 86 TYR A CA 1
ATOM 654 C C . TYR A 1 86 ? 1.050 14.621 -2.847 1.00 49.22 86 TYR A C 1
ATOM 656 O O . TYR A 1 86 ? 1.226 15.392 -1.906 1.00 49.22 86 TYR A O 1
ATOM 664 N N . LYS A 1 87 ? -0.037 13.843 -2.916 1.00 50.09 87 LYS A N 1
ATOM 665 C CA . LYS A 1 87 ? -0.947 13.693 -1.775 1.00 50.09 87 LYS A CA 1
ATOM 666 C C . LYS A 1 87 ? -0.225 12.922 -0.670 1.00 50.09 87 LYS A C 1
ATOM 668 O O . LYS A 1 87 ? -0.368 11.715 -0.517 1.00 50.09 87 LYS A O 1
ATOM 673 N N . MET A 1 88 ? 0.567 13.665 0.093 1.00 52.84 88 MET A N 1
ATOM 674 C CA . MET A 1 88 ? 1.231 13.278 1.335 1.00 52.84 88 MET A CA 1
ATOM 675 C C . MET A 1 88 ? 0.277 13.434 2.521 1.00 52.84 88 MET A C 1
ATOM 677 O O . MET A 1 88 ? 0.725 13.681 3.630 1.00 52.84 88 MET A O 1
ATOM 681 N N . TYR A 1 89 ? -1.038 13.388 2.296 1.00 51.69 89 TYR A N 1
ATOM 682 C CA . TYR A 1 89 ? -2.023 13.797 3.298 1.00 51.69 89 TYR A CA 1
ATOM 683 C C . TYR A 1 89 ? -1.923 12.944 4.566 1.00 51.69 89 TYR A C 1
ATOM 685 O O . TYR A 1 89 ? -1.744 13.493 5.649 1.00 51.69 89 TYR A O 1
ATOM 693 N N . GLU A 1 90 ? -1.883 11.615 4.421 1.00 53.97 90 GLU A N 1
ATOM 694 C CA . GLU A 1 90 ? -1.670 10.738 5.576 1.00 53.97 90 GLU A CA 1
ATOM 695 C C . GLU A 1 90 ? -0.259 10.865 6.140 1.00 53.97 90 GLU A C 1
ATOM 697 O O . GLU A 1 90 ? -0.108 10.800 7.346 1.00 53.97 90 GLU A O 1
ATOM 702 N N . LEU A 1 91 ? 0.773 11.112 5.324 1.00 53.56 91 LEU A N 1
ATOM 703 C CA . LEU A 1 91 ? 2.116 11.373 5.846 1.00 53.56 91 LEU A CA 1
ATOM 704 C C . LEU A 1 91 ? 2.135 12.640 6.719 1.00 53.56 91 LEU A C 1
ATOM 706 O O . LEU A 1 91 ? 2.739 12.629 7.782 1.00 53.56 91 LEU A O 1
ATOM 710 N N . TYR A 1 92 ? 1.474 13.725 6.317 1.00 54.19 92 TYR A N 1
ATOM 711 C CA . TYR A 1 92 ? 1.419 14.953 7.108 1.0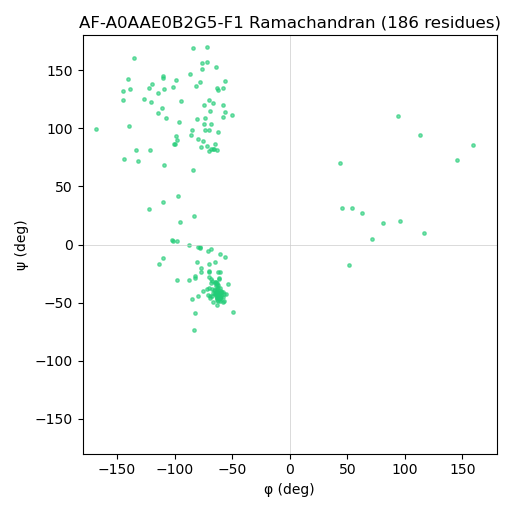0 54.19 92 TYR A CA 1
ATOM 712 C C . TYR A 1 92 ? 0.587 14.788 8.377 1.00 54.19 92 TYR A C 1
ATOM 714 O O . TYR A 1 92 ? 1.056 15.208 9.430 1.00 54.19 92 TYR A O 1
ATOM 722 N N . GLU A 1 93 ? -0.586 14.155 8.323 1.00 56.81 93 GLU A N 1
ATOM 723 C CA . GLU A 1 93 ? -1.370 13.831 9.527 1.00 56.81 93 GLU A CA 1
ATOM 724 C C . GLU A 1 93 ? -0.579 12.907 10.464 1.00 56.81 93 GLU A C 1
ATOM 726 O O . GLU A 1 93 ? -0.405 13.223 11.637 1.00 56.81 93 GLU A O 1
ATOM 731 N N . TYR A 1 94 ? 0.035 11.854 9.921 1.00 53.50 94 TYR A N 1
ATOM 732 C CA . TYR A 1 94 ? 0.891 10.919 10.652 1.00 53.50 94 TYR A CA 1
ATOM 733 C C . TYR A 1 94 ? 2.111 11.591 11.304 1.00 53.50 94 TYR A C 1
ATOM 735 O O . TYR A 1 94 ? 2.502 11.246 12.416 1.00 53.50 94 TYR A O 1
ATOM 743 N N . LEU A 1 95 ? 2.749 12.544 10.616 1.00 54.50 95 LEU A N 1
ATOM 744 C CA . LEU A 1 95 ? 3.939 13.247 11.111 1.00 54.50 95 LEU A CA 1
ATOM 745 C C . LEU A 1 95 ? 3.616 14.408 12.059 1.00 54.50 95 LEU A C 1
ATOM 747 O O . LEU A 1 95 ? 4.464 14.763 12.883 1.00 54.50 95 LEU A O 1
ATOM 751 N N . SER A 1 96 ? 2.451 15.042 11.905 1.00 51.12 96 SER A N 1
ATOM 752 C CA . SER A 1 96 ? 2.036 16.209 12.696 1.00 51.12 96 SER A CA 1
ATOM 753 C C . SER A 1 96 ? 1.338 15.819 13.992 1.00 51.12 96 SER A C 1
ATOM 755 O O . SER A 1 96 ? 1.498 16.510 15.001 1.00 51.12 96 SER A O 1
ATOM 757 N N . ASP A 1 97 ? 0.645 14.685 14.003 1.00 47.22 97 ASP A N 1
ATOM 758 C CA . ASP A 1 97 ? -0.068 14.204 15.167 1.00 47.22 97 ASP A CA 1
ATOM 759 C C . ASP A 1 97 ? 0.770 13.151 15.916 1.00 47.22 97 ASP A C 1
ATOM 761 O O . ASP A 1 97 ? 0.712 11.942 15.692 1.00 47.22 97 ASP A O 1
ATOM 765 N N . ARG A 1 98 ? 1.579 13.642 16.869 1.00 40.09 98 ARG A N 1
ATOM 766 C CA . ARG A 1 98 ? 2.291 12.823 17.876 1.00 40.09 98 ARG A CA 1
ATOM 767 C C . ARG A 1 98 ? 1.337 12.027 18.777 1.00 40.09 98 ARG A C 1
ATOM 769 O O . ARG A 1 98 ? 1.798 11.221 19.586 1.00 40.09 98 ARG A O 1
ATOM 776 N N . THR A 1 99 ? 0.040 12.291 18.658 1.00 41.97 99 THR A N 1
ATOM 777 C CA . THR A 1 99 ? -1.070 11.635 19.328 1.00 41.97 99 THR A CA 1
ATOM 778 C C . THR A 1 99 ? -1.919 10.796 18.362 1.00 41.97 99 THR A C 1
ATOM 780 O O . THR A 1 99 ? -3.105 10.620 18.609 1.00 41.97 99 THR A O 1
ATOM 783 N N . TYR A 1 100 ? -1.302 10.143 17.370 1.00 42.38 100 TYR A N 1
ATOM 784 C CA . TYR A 1 100 ? -1.785 8.845 16.871 1.00 42.38 100 TYR A CA 1
ATOM 785 C C . TYR A 1 100 ? -1.241 7.681 17.739 1.00 42.38 100 TYR A C 1
ATOM 787 O O . TYR A 1 100 ? -0.474 6.849 17.242 1.00 42.38 100 TYR A O 1
ATOM 795 N N . PRO A 1 101 ? -1.563 7.522 19.045 1.00 38.59 101 PRO A N 1
ATOM 796 C CA . PRO A 1 101 ? -1.821 6.172 19.484 1.00 38.59 101 PRO A CA 1
ATOM 797 C C . PRO A 1 101 ? -3.177 5.760 18.888 1.00 38.59 101 PRO A C 1
ATOM 799 O O . PRO A 1 10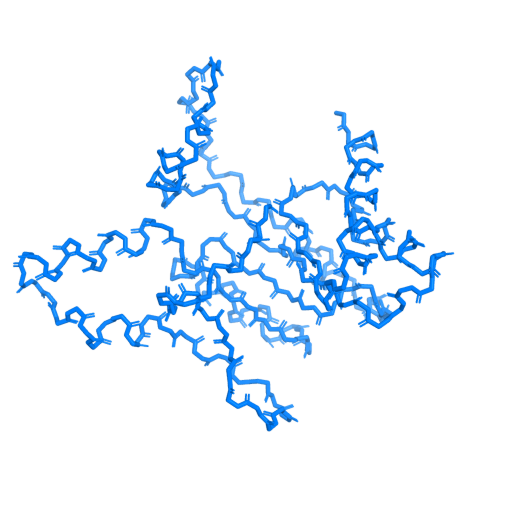1 ? -4.022 6.602 18.603 1.00 38.59 101 PRO A O 1
ATOM 802 N N . ASN A 1 102 ? -3.383 4.454 18.769 1.00 43.75 102 ASN A N 1
ATOM 803 C CA . ASN A 1 102 ? -4.667 3.762 18.597 1.00 43.75 102 ASN A CA 1
ATOM 804 C C . ASN A 1 102 ? -4.808 3.084 17.231 1.00 43.75 102 ASN A C 1
ATOM 806 O O . ASN A 1 102 ? -5.223 3.691 16.259 1.00 43.75 102 ASN A O 1
ATOM 810 N N . ALA A 1 103 ? -4.452 1.795 17.222 1.00 51.31 103 ALA A N 1
ATOM 811 C CA . ALA A 1 103 ? -5.195 0.640 16.695 1.00 51.31 103 ALA A CA 1
ATOM 812 C C . ALA A 1 103 ? -5.775 0.608 15.261 1.00 51.31 103 ALA A C 1
ATOM 814 O O . ALA A 1 103 ? -6.083 -0.487 14.793 1.00 51.31 103 ALA A O 1
ATOM 815 N N . GLU A 1 104 ? -5.947 1.725 14.555 1.00 61.38 104 GLU A N 1
ATOM 816 C CA . GLU A 1 104 ? -6.724 1.761 13.312 1.00 61.38 104 GLU A CA 1
ATOM 817 C C . GLU A 1 104 ? -5.888 1.376 12.086 1.00 61.38 104 GLU A C 1
ATOM 819 O O . GLU A 1 104 ? -6.305 0.524 11.306 1.00 61.38 104 GLU A O 1
ATOM 824 N N . VAL A 1 105 ? -4.682 1.939 11.942 1.00 62.53 105 VAL A N 1
ATOM 825 C CA . VAL A 1 105 ? -3.711 1.548 10.905 1.00 62.53 105 VAL A CA 1
ATOM 826 C C . VAL A 1 105 ? -2.749 0.523 11.492 1.00 62.53 105 VAL A C 1
ATOM 828 O O . VAL A 1 105 ? -2.064 0.791 12.479 1.00 62.53 105 VAL A O 1
ATOM 831 N N . THR A 1 106 ? -2.655 -0.644 10.863 1.00 67.38 106 THR A N 1
ATOM 832 C CA . THR A 1 106 ? -1.742 -1.708 11.298 1.00 67.38 106 THR A CA 1
ATOM 833 C C . THR A 1 106 ? -0.444 -1.700 10.486 1.00 67.38 106 THR A C 1
ATOM 835 O O . THR A 1 106 ? 0.599 -2.075 11.014 1.00 67.38 106 THR A O 1
ATOM 838 N N . TRP A 1 107 ? -0.498 -1.275 9.216 1.00 72.00 107 TRP A N 1
ATOM 839 C CA . TRP A 1 107 ? 0.639 -1.217 8.287 1.00 72.00 107 TRP A CA 1
ATOM 840 C C . TRP A 1 107 ? 0.577 0.050 7.421 1.00 72.00 107 TRP A C 1
ATOM 842 O O . TRP A 1 107 ? -0.501 0.439 6.962 1.00 72.00 107 TRP A O 1
ATOM 852 N N . SER A 1 108 ? 1.736 0.649 7.142 1.00 77.62 108 SER A N 1
ATOM 853 C CA . SER A 1 108 ? 1.873 1.790 6.227 1.00 77.62 108 SER A CA 1
ATOM 854 C C . SER A 1 108 ? 2.393 1.330 4.869 1.00 77.62 108 SER A C 1
ATOM 856 O O . SER A 1 108 ? 3.356 0.573 4.813 1.00 77.62 108 SER A O 1
ATOM 858 N N . GLN A 1 109 ? 1.817 1.803 3.765 1.00 81.19 109 GLN A N 1
ATOM 859 C CA . GLN A 1 109 ? 2.264 1.461 2.412 1.00 81.19 109 GLN A CA 1
ATOM 860 C C . GLN A 1 109 ? 2.659 2.694 1.588 1.00 81.19 109 GLN A C 1
ATOM 862 O O . GLN A 1 109 ? 1.929 3.688 1.528 1.00 81.19 109 GLN A O 1
ATOM 867 N N . VAL A 1 110 ? 3.805 2.599 0.907 1.00 82.56 110 VAL A N 1
ATOM 868 C CA . VAL A 1 110 ? 4.306 3.597 -0.052 1.00 82.56 110 VAL A CA 1
ATOM 869 C C . VAL A 1 110 ? 4.216 3.052 -1.475 1.00 82.56 110 VAL A C 1
ATOM 871 O O . VAL A 1 110 ? 4.589 1.907 -1.742 1.00 82.56 110 VAL A O 1
ATOM 874 N N . LYS A 1 111 ? 3.707 3.869 -2.400 1.00 84.31 111 LYS A N 1
ATOM 875 C CA . LYS A 1 111 ? 3.548 3.519 -3.814 1.00 84.31 111 LYS A CA 1
ATOM 876 C C . LYS A 1 111 ? 3.799 4.739 -4.714 1.00 84.31 111 LYS A C 1
ATOM 878 O O . LYS A 1 111 ? 3.059 5.717 -4.577 1.00 84.31 111 LYS A O 1
ATOM 883 N N . PRO A 1 112 ? 4.727 4.686 -5.689 1.00 86.81 112 PRO A N 1
ATOM 884 C CA . PRO A 1 112 ? 5.611 3.566 -6.033 1.00 86.81 112 PRO A CA 1
ATOM 885 C C . PRO A 1 112 ? 6.734 3.322 -5.014 1.00 86.81 112 PRO A C 1
ATOM 887 O O . PRO A 1 112 ? 6.924 4.129 -4.111 1.00 86.81 112 PRO A O 1
ATOM 890 N N . GLY A 1 113 ? 7.444 2.202 -5.144 1.00 83.81 113 GLY A N 1
ATOM 891 C CA . GLY A 1 113 ? 8.484 1.782 -4.203 1.00 83.81 113 GLY A CA 1
ATOM 892 C C . GLY A 1 113 ? 9.827 2.449 -4.489 1.00 83.81 113 GLY A C 1
ATOM 893 O O . GLY A 1 113 ? 10.238 3.365 -3.776 1.00 83.81 113 GLY A O 1
ATOM 894 N N . LEU A 1 114 ? 10.493 2.017 -5.562 1.00 84.31 114 LEU A N 1
ATOM 895 C CA . LEU A 1 114 ? 11.850 2.427 -5.931 1.00 84.31 114 LEU A CA 1
ATOM 896 C C . LEU A 1 114 ? 12.060 3.950 -6.067 1.00 84.31 114 LEU A C 1
ATOM 898 O O . LEU A 1 114 ? 13.076 4.446 -5.586 1.00 84.31 114 LEU A O 1
ATOM 902 N N . PRO A 1 115 ? 11.155 4.743 -6.674 1.00 86.12 115 PRO A N 1
ATOM 903 C CA . PRO A 1 115 ? 11.357 6.189 -6.767 1.00 86.12 115 PRO A CA 1
ATOM 904 C C . PRO A 1 115 ? 11.043 6.955 -5.470 1.00 86.12 115 PRO A C 1
ATOM 906 O O . PRO A 1 115 ? 11.222 8.169 -5.450 1.00 86.12 115 PRO A O 1
ATOM 909 N N . CYS A 1 116 ? 10.560 6.293 -4.411 1.00 84.06 116 CYS A N 1
ATOM 910 C CA . CYS A 1 116 ? 10.114 6.934 -3.166 1.00 84.06 116 CYS A CA 1
ATOM 911 C C . CYS A 1 116 ? 10.867 6.419 -1.922 1.00 84.06 116 CYS A C 1
ATOM 913 O O . CYS A 1 116 ? 10.312 6.377 -0.819 1.00 84.06 116 CYS A O 1
ATOM 915 N N . LEU A 1 117 ? 12.132 6.009 -2.079 1.00 83.94 117 LEU A N 1
ATOM 916 C CA . LEU A 1 117 ? 12.958 5.479 -0.981 1.00 83.94 117 LEU A CA 1
ATOM 917 C C . LEU A 1 117 ? 13.234 6.496 0.128 1.00 83.94 117 LEU A C 1
ATOM 919 O O . LEU A 1 117 ? 13.312 6.130 1.299 1.00 83.94 117 LEU A O 1
ATOM 923 N N . ASP A 1 118 ? 13.349 7.772 -0.220 1.00 82.62 118 ASP A N 1
ATOM 924 C CA . ASP A 1 118 ? 13.471 8.886 0.721 1.00 82.62 118 ASP A CA 1
ATOM 925 C C . ASP A 1 118 ? 12.245 8.992 1.644 1.00 82.62 118 ASP A C 1
ATOM 927 O O . ASP A 1 118 ? 12.374 9.221 2.847 1.00 82.62 118 ASP A O 1
ATOM 931 N N . ILE A 1 119 ? 11.057 8.731 1.105 1.00 81.06 119 ILE A N 1
ATOM 932 C CA . ILE A 1 119 ? 9.787 8.762 1.838 1.00 81.06 119 ILE A CA 1
ATOM 933 C C . ILE A 1 119 ? 9.637 7.528 2.719 1.00 81.06 119 ILE A C 1
ATOM 935 O O . ILE A 1 119 ? 9.214 7.643 3.869 1.00 81.06 119 ILE A O 1
ATOM 939 N N . ILE A 1 120 ? 10.035 6.356 2.219 1.00 81.69 120 ILE A N 1
ATOM 940 C CA . ILE A 1 120 ? 10.104 5.123 3.016 1.00 81.69 120 ILE A CA 1
ATOM 941 C C . ILE A 1 120 ? 11.062 5.321 4.198 1.00 81.69 120 ILE A C 1
ATOM 943 O O . ILE A 1 120 ? 10.718 5.003 5.339 1.00 81.69 120 ILE A O 1
ATOM 947 N N . ARG A 1 121 ? 12.238 5.914 3.955 1.00 81.62 121 ARG A N 1
ATOM 948 C CA . ARG A 1 121 ? 13.222 6.242 4.993 1.00 81.62 121 ARG A CA 1
ATOM 949 C C . ARG A 1 121 ? 12.646 7.204 6.033 1.00 81.62 121 ARG A C 1
ATOM 951 O O . ARG A 1 121 ? 12.815 6.954 7.227 1.00 81.62 121 ARG A O 1
ATOM 958 N N . LEU A 1 122 ? 11.963 8.261 5.587 1.00 80.31 122 LEU A N 1
ATOM 959 C CA . LEU A 1 122 ? 11.313 9.246 6.451 1.00 80.31 122 LEU A CA 1
ATOM 960 C C . LEU A 1 122 ? 10.220 8.607 7.317 1.00 80.31 122 LEU A C 1
ATOM 962 O O . LEU A 1 122 ? 10.184 8.844 8.522 1.00 80.31 122 LEU A O 1
ATOM 966 N N . LEU A 1 123 ? 9.359 7.773 6.729 1.00 75.88 123 LEU A N 1
ATOM 967 C CA . LEU A 1 123 ? 8.340 7.024 7.464 1.00 75.88 123 LEU A CA 1
ATOM 968 C C . LEU A 1 123 ? 8.977 6.108 8.507 1.00 75.88 123 LEU A C 1
ATOM 970 O O . LEU A 1 123 ? 8.528 6.089 9.650 1.00 75.88 123 LEU A O 1
ATOM 974 N N . ARG A 1 124 ? 10.063 5.409 8.161 1.00 78.94 124 ARG A N 1
ATOM 975 C CA . ARG A 1 124 ? 10.764 4.518 9.094 1.00 78.94 124 ARG A CA 1
ATOM 976 C C . ARG A 1 124 ? 11.333 5.258 10.303 1.00 78.94 124 ARG A C 1
ATOM 978 O O . ARG A 1 124 ? 11.284 4.704 11.397 1.00 78.94 124 ARG A O 1
ATOM 985 N N . ASP A 1 125 ? 11.838 6.480 10.122 1.00 78.94 125 ASP A N 1
ATOM 986 C CA . ASP A 1 125 ? 12.359 7.322 11.215 1.00 78.94 125 ASP A CA 1
ATOM 987 C C . ASP A 1 125 ? 11.274 7.857 12.153 1.00 78.94 125 ASP A C 1
ATOM 989 O O . ASP A 1 125 ? 11.561 8.266 13.279 1.00 78.94 125 ASP A O 1
ATOM 993 N N . LYS A 1 126 ? 10.034 7.931 11.670 1.00 76.81 126 LYS A N 1
ATOM 994 C CA . LYS A 1 126 ? 8.945 8.653 12.336 1.00 76.81 126 LYS A CA 1
ATOM 995 C C . LYS A 1 126 ? 7.841 7.736 12.841 1.00 76.81 126 LYS A C 1
ATOM 997 O O . LYS A 1 126 ? 7.057 8.152 13.685 1.00 76.81 126 LYS A O 1
ATOM 1002 N N . SER A 1 127 ? 7.799 6.506 12.342 1.00 72.44 127 SER A N 1
ATOM 1003 C CA . SER A 1 127 ? 6.779 5.511 12.628 1.00 72.44 127 SER A CA 1
ATOM 1004 C C . SER A 1 127 ? 7.381 4.265 13.261 1.00 72.44 127 SER A C 1
ATOM 1006 O O . SER A 1 127 ? 8.395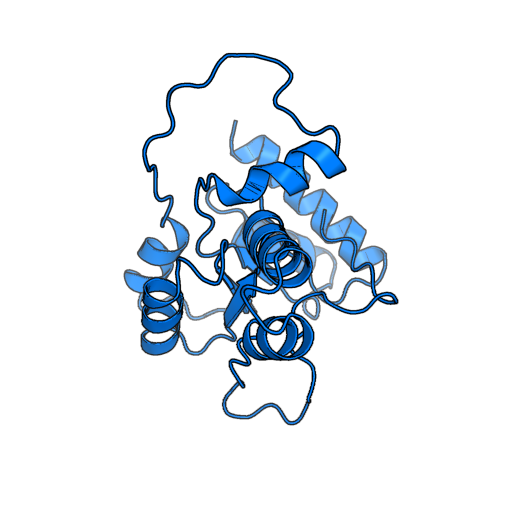 3.776 12.760 1.00 72.44 127 SER A O 1
ATOM 1008 N N . PRO A 1 128 ? 6.752 3.674 14.292 1.00 72.56 128 PRO A N 1
ATOM 1009 C CA . PRO A 1 128 ? 7.060 2.314 14.714 1.00 72.56 128 PRO A CA 1
ATOM 1010 C C . PRO A 1 128 ? 6.378 1.245 13.840 1.00 72.56 128 PRO A C 1
ATOM 1012 O O . PRO A 1 128 ? 6.795 0.090 13.906 1.00 72.56 128 PRO A O 1
ATOM 1015 N N . LEU A 1 129 ? 5.381 1.598 13.017 1.00 74.88 129 LEU A N 1
ATOM 1016 C CA . LEU A 1 129 ? 4.588 0.643 12.237 1.00 74.88 129 LEU A CA 1
ATOM 1017 C C . LEU A 1 129 ? 5.437 -0.103 11.188 1.00 74.88 129 LEU A C 1
ATOM 1019 O O . LEU A 1 129 ? 6.444 0.433 10.709 1.00 74.88 129 LEU A O 1
ATOM 1023 N N . PRO A 1 130 ? 5.036 -1.329 10.802 1.00 79.50 130 PRO A N 1
ATOM 1024 C CA . PRO A 1 130 ? 5.534 -1.974 9.593 1.00 79.50 130 PRO A CA 1
ATOM 1025 C C . PRO A 1 130 ? 5.296 -1.095 8.360 1.00 79.50 130 PRO A C 1
ATOM 1027 O O . PRO A 1 130 ? 4.240 -0.468 8.229 1.00 79.50 130 PRO A O 1
ATOM 1030 N N . ILE A 1 131 ? 6.273 -1.066 7.451 1.00 78.75 131 ILE A N 1
ATOM 1031 C CA . ILE A 1 131 ? 6.202 -0.298 6.205 1.00 78.75 131 ILE A CA 1
ATOM 1032 C C . ILE A 1 131 ? 6.331 -1.262 5.031 1.00 78.75 131 ILE A C 1
ATOM 1034 O O . ILE A 1 131 ? 7.331 -1.963 4.910 1.00 78.75 131 ILE A O 1
ATOM 1038 N N . ALA A 1 132 ? 5.335 -1.259 4.153 1.00 82.25 132 ALA A N 1
ATOM 1039 C CA . ALA A 1 132 ? 5.355 -1.938 2.871 1.00 82.25 132 ALA A CA 1
ATOM 1040 C C . ALA A 1 132 ? 5.705 -0.950 1.746 1.00 82.25 132 ALA A C 1
ATOM 1042 O O . ALA A 1 132 ? 5.226 0.187 1.717 1.00 82.25 132 ALA A O 1
ATOM 1043 N N . ALA A 1 133 ? 6.493 -1.399 0.773 1.00 82.75 133 ALA A N 1
ATOM 1044 C CA . ALA A 1 133 ? 6.766 -0.667 -0.460 1.00 82.75 133 ALA A CA 1
ATOM 1045 C C . ALA A 1 133 ? 6.178 -1.439 -1.645 1.00 82.75 133 ALA A C 1
ATOM 1047 O O . ALA A 1 133 ? 6.389 -2.642 -1.776 1.00 82.75 133 ALA A O 1
ATOM 1048 N N . TYR A 1 134 ? 5.417 -0.762 -2.505 1.00 83.69 134 TYR A N 1
ATOM 1049 C CA . TYR A 1 134 ? 4.812 -1.392 -3.676 1.00 83.69 134 TYR A CA 1
ATOM 1050 C C . TYR A 1 134 ? 5.700 -1.165 -4.903 1.00 83.69 134 TYR A C 1
ATOM 1052 O O . TYR A 1 134 ? 5.658 -0.084 -5.490 1.00 83.69 134 TYR A O 1
ATOM 1060 N N . GLN A 1 135 ? 6.417 -2.201 -5.348 1.00 87.19 135 GLN A N 1
ATOM 1061 C CA . GLN A 1 135 ? 7.091 -2.210 -6.651 1.00 87.19 135 GLN A CA 1
ATOM 1062 C C . GLN A 1 135 ? 6.041 -2.253 -7.769 1.00 87.19 135 GLN A C 1
ATOM 1064 O O . GLN A 1 135 ? 5.378 -3.269 -7.995 1.00 87.19 135 GLN A O 1
ATOM 1069 N N . VAL A 1 136 ? 5.802 -1.124 -8.434 1.00 86.81 136 VAL A N 1
ATOM 1070 C CA . VAL A 1 136 ? 4.679 -1.023 -9.377 1.00 86.81 136 VAL A CA 1
ATOM 1071 C C . VAL A 1 136 ? 5.025 -1.560 -10.757 1.00 86.81 136 VAL A C 1
ATOM 1073 O O . VAL A 1 136 ? 6.178 -1.789 -11.108 1.00 86.81 136 VAL A O 1
ATOM 1076 N N . SER A 1 137 ? 3.997 -1.712 -11.586 1.00 86.00 137 SER A N 1
ATOM 1077 C CA . SER A 1 137 ? 4.099 -2.315 -12.915 1.00 86.00 137 SER A CA 1
ATOM 1078 C C . SER A 1 137 ? 5.155 -1.691 -13.832 1.00 86.00 137 SER A C 1
ATOM 1080 O O . 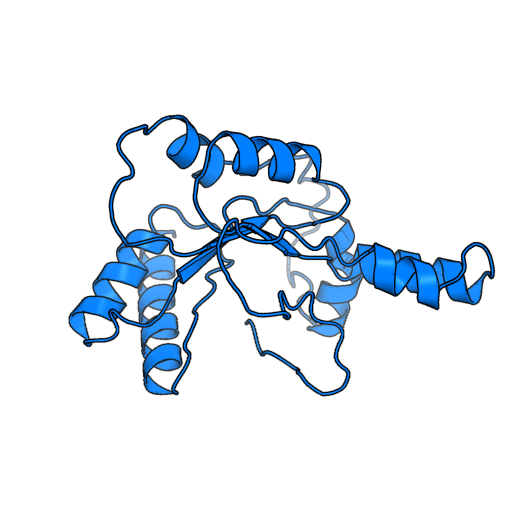SER A 1 137 ? 5.738 -2.390 -14.652 1.00 86.00 137 SER A O 1
ATOM 1082 N N . GLY A 1 138 ? 5.394 -0.381 -13.735 1.00 86.88 138 GLY A N 1
ATOM 1083 C CA . GLY A 1 138 ? 6.426 0.308 -14.509 1.00 86.88 138 GLY A CA 1
ATOM 1084 C C . GLY A 1 138 ? 7.835 -0.023 -14.029 1.00 86.88 138 GLY A C 1
ATOM 1085 O O . GLY A 1 138 ? 8.706 -0.232 -14.862 1.00 86.88 138 GLY A O 1
ATOM 1086 N N . GLU A 1 139 ? 8.040 -0.146 -12.713 1.00 86.50 139 GLU A N 1
ATOM 1087 C CA . GLU A 1 139 ? 9.320 -0.577 -12.128 1.00 86.50 139 GLU A CA 1
ATOM 1088 C C . GLU A 1 139 ? 9.626 -2.011 -12.573 1.00 86.50 139 GLU A C 1
ATOM 1090 O O . GLU A 1 139 ? 10.703 -2.304 -13.082 1.00 86.50 139 GLU A O 1
ATOM 1095 N N . TYR A 1 140 ? 8.621 -2.884 -12.491 1.00 87.50 140 TYR A N 1
ATOM 1096 C CA . TYR A 1 140 ? 8.690 -4.240 -13.019 1.00 87.50 140 TYR A CA 1
ATOM 1097 C C . TYR A 1 140 ? 9.020 -4.278 -14.522 1.00 87.50 140 TYR A C 1
ATOM 1099 O O . TYR A 1 140 ? 9.926 -4.989 -14.954 1.00 87.50 140 TYR A O 1
ATOM 1107 N N . SER A 1 141 ? 8.309 -3.486 -15.330 1.00 87.94 141 SER A N 1
ATOM 1108 C CA . SER A 1 141 ? 8.506 -3.465 -16.785 1.00 87.94 141 SER A CA 1
ATOM 1109 C C . SER A 1 141 ? 9.888 -2.943 -17.170 1.00 87.94 141 SER A C 1
ATOM 1111 O O . SER A 1 141 ? 10.457 -3.409 -18.153 1.00 87.94 141 SER A O 1
ATOM 1113 N N . MET A 1 142 ? 10.452 -2.015 -16.392 1.00 90.19 142 MET A N 1
ATOM 1114 C CA . MET A 1 142 ? 11.828 -1.552 -16.568 1.00 90.19 142 MET A CA 1
ATOM 1115 C C . MET A 1 142 ? 12.844 -2.673 -16.345 1.00 90.19 142 MET A C 1
ATOM 1117 O O . MET A 1 142 ? 13.736 -2.832 -17.174 1.00 90.19 142 MET A O 1
ATOM 1121 N N . ILE A 1 143 ? 12.690 -3.469 -15.279 1.00 88.00 143 ILE A N 1
ATOM 1122 C CA . ILE A 1 143 ? 13.583 -4.605 -15.001 1.00 88.00 143 ILE A CA 1
ATOM 1123 C C . ILE A 1 143 ? 13.483 -5.640 -16.128 1.00 88.00 143 ILE A C 1
ATOM 1125 O O . ILE A 1 143 ? 14.497 -6.029 -16.704 1.00 88.00 143 ILE A O 1
ATOM 1129 N N . LYS A 1 144 ? 12.263 -6.013 -16.538 1.00 87.81 144 LYS A N 1
ATOM 1130 C CA . LYS A 1 144 ? 12.066 -6.956 -17.653 1.00 87.81 144 LYS A CA 1
ATOM 1131 C C . LYS A 1 144 ? 12.640 -6.444 -18.971 1.00 87.81 144 LYS A C 1
ATOM 1133 O O . LYS A 1 144 ? 13.282 -7.198 -19.697 1.00 87.81 144 LYS A O 1
ATOM 1138 N N . ALA A 1 145 ? 12.450 -5.165 -19.287 1.00 91.69 145 ALA A N 1
ATOM 1139 C CA . ALA A 1 145 ? 13.038 -4.574 -20.485 1.00 91.69 145 ALA A CA 1
ATOM 1140 C C . ALA A 1 145 ? 14.575 -4.586 -20.426 1.00 91.69 145 ALA A C 1
ATOM 1142 O O . ALA A 1 145 ? 15.220 -4.931 -21.417 1.00 91.69 145 ALA A O 1
ATOM 1143 N N . GLY A 1 146 ? 15.161 -4.264 -19.270 1.00 92.31 146 GLY A N 1
ATOM 1144 C CA . GLY A 1 146 ? 16.605 -4.322 -19.049 1.00 92.31 146 GLY A CA 1
ATOM 1145 C C . GLY A 1 146 ? 17.175 -5.732 -19.225 1.00 92.31 146 GLY A C 1
ATOM 1146 O O . GLY A 1 146 ? 18.208 -5.883 -19.879 1.00 92.31 146 GLY A O 1
ATOM 1147 N N . GLY A 1 147 ? 16.480 -6.752 -18.714 1.00 91.50 147 GLY A N 1
ATOM 1148 C CA . GLY A 1 147 ? 16.833 -8.165 -18.881 1.00 91.50 147 GLY A CA 1
ATOM 1149 C C . GLY A 1 147 ? 16.818 -8.616 -20.341 1.00 91.50 147 GLY A C 1
ATOM 1150 O O . GLY A 1 147 ? 17.805 -9.154 -20.846 1.00 91.50 147 GLY A O 1
ATOM 1151 N N . VAL A 1 148 ? 15.742 -8.303 -21.072 1.00 93.50 148 VAL A N 1
ATOM 1152 C CA . VAL A 1 148 ? 15.615 -8.605 -22.513 1.00 93.50 148 VAL A CA 1
ATOM 1153 C C . VAL A 1 148 ? 16.715 -7.930 -23.335 1.00 93.50 148 VAL A C 1
ATOM 1155 O O . VAL A 1 148 ? 17.284 -8.543 -24.241 1.00 93.50 148 VAL A O 1
ATOM 1158 N N . LEU A 1 149 ? 17.044 -6.677 -23.012 1.00 95.94 149 LEU A N 1
ATOM 1159 C CA . LEU A 1 149 ? 18.116 -5.923 -23.665 1.00 95.94 149 LEU A CA 1
ATOM 1160 C C . LEU A 1 149 ? 19.518 -6.320 -23.180 1.00 95.94 149 LEU A C 1
ATOM 1162 O O . LEU A 1 149 ? 20.501 -5.792 -23.699 1.00 95.94 149 LEU A O 1
ATOM 1166 N N . LYS A 1 150 ? 19.620 -7.243 -22.212 1.00 94.00 150 LYS A N 1
ATOM 1167 C CA . LYS A 1 150 ? 20.869 -7.671 -21.564 1.00 94.00 150 LYS A CA 1
ATOM 1168 C C . LYS A 1 150 ? 21.673 -6.506 -20.979 1.00 94.00 150 LYS A C 1
ATOM 1170 O O . LYS A 1 150 ? 22.901 -6.531 -20.975 1.00 94.00 150 LYS A O 1
ATOM 1175 N N . MET A 1 151 ? 20.977 -5.464 -20.529 1.00 94.81 151 MET A N 1
ATOM 1176 C CA . MET A 1 151 ? 21.579 -4.310 -19.857 1.00 94.81 151 MET A CA 1
ATOM 1177 C C . MET A 1 151 ? 21.821 -4.580 -18.373 1.00 94.81 151 MET A C 1
ATOM 1179 O O . MET A 1 151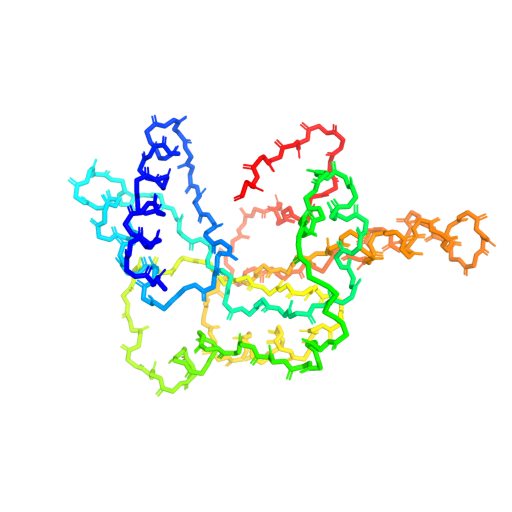 ? 22.724 -3.991 -17.788 1.00 94.81 151 MET A O 1
ATOM 1183 N N . ILE A 1 152 ? 21.013 -5.463 -17.789 1.00 90.62 152 ILE A N 1
ATOM 1184 C CA . ILE A 1 152 ? 21.091 -5.898 -16.397 1.00 90.62 152 ILE A CA 1
ATOM 1185 C C . ILE A 1 152 ? 20.933 -7.416 -16.328 1.00 90.62 152 ILE A C 1
ATOM 1187 O O . ILE A 1 152 ? 20.397 -8.032 -17.256 1.00 90.62 152 ILE A O 1
ATOM 1191 N N . ASP A 1 153 ? 21.370 -8.001 -15.218 1.00 89.69 153 ASP A N 1
ATOM 1192 C CA . ASP A 1 153 ? 20.982 -9.358 -14.850 1.00 89.69 153 ASP A CA 1
ATOM 1193 C C . ASP A 1 153 ? 19.588 -9.307 -14.212 1.00 89.69 153 ASP A C 1
ATOM 1195 O O . ASP A 1 153 ? 19.401 -8.787 -13.114 1.00 89.69 153 ASP A O 1
ATOM 1199 N N . GLU A 1 154 ? 18.592 -9.793 -14.947 1.00 82.19 154 GLU A N 1
ATOM 1200 C CA . GLU A 1 154 ? 17.192 -9.725 -14.539 1.00 82.19 154 GLU A CA 1
ATOM 1201 C C . GLU A 1 154 ? 16.903 -10.520 -13.265 1.00 82.19 154 GLU A C 1
ATOM 1203 O O . GLU A 1 154 ? 16.059 -10.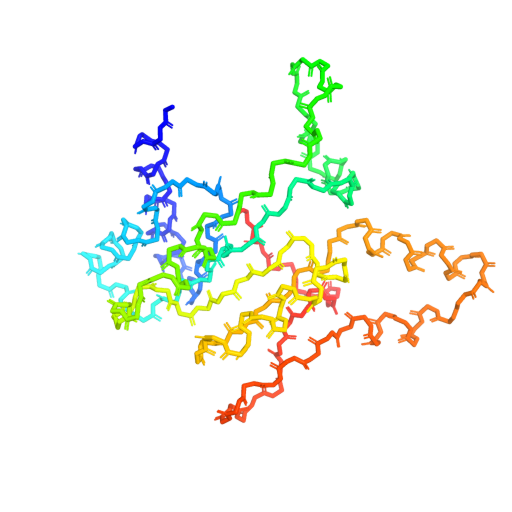097 -12.475 1.00 82.19 154 GLU A O 1
ATOM 1208 N N . GLU A 1 155 ? 17.557 -11.668 -13.065 1.00 80.00 155 GLU A N 1
ATOM 1209 C CA . GLU A 1 155 ? 17.300 -12.517 -11.899 1.00 80.00 155 GLU A CA 1
ATOM 1210 C C . GLU A 1 155 ? 17.835 -11.856 -10.633 1.00 80.00 155 GLU A C 1
ATOM 1212 O O . GLU A 1 155 ? 17.122 -11.794 -9.629 1.00 80.00 155 GLU A O 1
ATOM 1217 N N . ILE A 1 156 ? 19.046 -11.297 -10.712 1.00 79.00 156 ILE A N 1
ATOM 1218 C CA . ILE A 1 156 ? 19.660 -10.555 -9.608 1.00 79.00 156 ILE A CA 1
ATOM 1219 C C . ILE A 1 156 ? 18.824 -9.314 -9.284 1.00 79.00 156 ILE A C 1
ATOM 1221 O O . ILE A 1 156 ? 18.388 -9.151 -8.150 1.00 79.00 156 ILE A O 1
ATOM 1225 N N . GLU A 1 157 ? 18.507 -8.481 -10.276 1.00 77.06 157 GLU A N 1
ATOM 1226 C CA . GLU A 1 157 ? 17.770 -7.228 -10.051 1.00 77.06 157 GLU A CA 1
ATOM 1227 C C . GLU A 1 157 ? 16.314 -7.452 -9.625 1.00 77.06 157 GLU A C 1
ATOM 1229 O O . GLU A 1 157 ? 15.748 -6.654 -8.880 1.00 77.06 157 GLU A O 1
ATOM 1234 N N . SER A 1 158 ? 15.680 -8.547 -10.055 1.00 72.88 158 SER A N 1
ATOM 1235 C CA . SER A 1 158 ? 14.344 -8.903 -9.560 1.00 72.88 158 SER A CA 1
ATOM 1236 C C . SER A 1 158 ? 14.373 -9.297 -8.084 1.00 72.88 158 SER A C 1
ATOM 1238 O O . SER A 1 158 ? 13.385 -9.072 -7.388 1.00 72.88 158 SER A O 1
ATOM 1240 N N . TYR A 1 159 ? 15.479 -9.878 -7.611 1.00 69.69 159 TYR A N 1
ATOM 1241 C CA . TYR A 1 159 ? 15.673 -10.222 -6.206 1.00 69.69 159 TYR A CA 1
ATOM 1242 C C . TYR A 1 159 ? 16.078 -8.994 -5.378 1.00 69.69 159 TYR A C 1
ATOM 1244 O O . TYR A 1 159 ? 15.485 -8.745 -4.335 1.00 69.69 159 TYR A O 1
ATOM 1252 N N . ASP A 1 160 ? 17.005 -8.174 -5.873 1.00 63.38 160 ASP A N 1
ATOM 1253 C CA . ASP A 1 160 ? 17.466 -6.947 -5.205 1.00 63.38 160 ASP A CA 1
ATOM 1254 C C . ASP A 1 160 ? 16.398 -5.840 -5.192 1.00 63.38 160 ASP A C 1
ATOM 1256 O O . ASP A 1 160 ? 16.337 -5.023 -4.270 1.00 63.38 160 ASP A O 1
ATOM 1260 N N . GLY A 1 161 ? 15.495 -5.839 -6.178 1.00 55.72 161 GLY A N 1
ATOM 1261 C CA . GLY A 1 161 ? 14.297 -4.999 -6.198 1.00 55.72 161 GLY A CA 1
ATOM 1262 C C . GLY A 1 161 ? 13.307 -5.330 -5.075 1.00 55.72 161 GLY A C 1
ATOM 1263 O O . GLY A 1 161 ? 12.429 -4.513 -4.772 1.00 55.72 161 GLY A O 1
ATOM 1264 N N . VAL A 1 162 ? 13.462 -6.487 -4.417 1.00 54.00 162 VAL A N 1
ATOM 1265 C CA . VAL A 1 162 ? 12.753 -6.813 -3.182 1.00 54.00 162 VAL A CA 1
ATOM 1266 C C . VAL A 1 162 ? 13.452 -6.120 -2.017 1.00 54.00 162 VAL A C 1
ATOM 1268 O O . VAL A 1 162 ? 14.354 -6.659 -1.383 1.00 54.00 162 VAL A O 1
ATOM 1271 N N . ILE A 1 163 ? 13.014 -4.901 -1.704 1.00 46.78 163 ILE A N 1
ATOM 1272 C CA . ILE A 1 163 ? 13.483 -4.207 -0.504 1.00 46.78 163 ILE A CA 1
ATOM 1273 C C . ILE A 1 163 ? 12.833 -4.863 0.711 1.00 46.78 163 ILE A C 1
ATOM 1275 O O . ILE A 1 163 ? 11.687 -4.573 1.061 1.00 46.78 163 ILE A O 1
ATOM 1279 N N . ASP A 1 164 ? 13.583 -5.749 1.355 1.00 39.94 164 ASP A N 1
ATOM 1280 C CA . ASP A 1 164 ? 13.211 -6.321 2.639 1.00 39.94 164 ASP A CA 1
ATOM 1281 C C . ASP A 1 164 ? 13.403 -5.242 3.718 1.00 39.94 164 ASP A C 1
ATOM 1283 O O . ASP A 1 164 ? 14.523 -4.837 4.037 1.00 39.94 164 ASP A O 1
ATOM 1287 N N . VAL A 1 165 ? 12.302 -4.714 4.255 1.00 38.88 165 VAL A N 1
ATOM 1288 C CA . VAL A 1 165 ? 12.327 -3.877 5.463 1.00 38.88 165 VAL A CA 1
ATOM 1289 C C . VAL A 1 165 ? 11.917 -4.779 6.624 1.00 38.88 165 VAL A C 1
ATOM 1291 O O . VAL A 1 165 ? 10.728 -4.843 6.946 1.00 38.88 165 VAL A O 1
ATOM 1294 N N . PRO A 1 166 ? 12.854 -5.509 7.259 1.00 31.28 166 PRO A N 1
ATOM 1295 C CA . PRO A 1 166 ? 12.492 -6.390 8.354 1.00 31.28 166 PRO A CA 1
ATOM 1296 C C . PRO A 1 166 ? 11.897 -5.560 9.504 1.00 31.28 166 PRO A C 1
ATOM 1298 O O . PRO A 1 166 ? 12.477 -4.541 9.905 1.00 31.28 166 PRO A O 1
ATOM 1301 N N . PRO A 1 167 ? 10.754 -5.968 10.083 1.00 32.81 167 PRO A N 1
ATOM 1302 C CA . PRO A 1 167 ? 10.313 -5.415 11.349 1.00 32.81 167 PRO A CA 1
ATOM 1303 C C . PRO A 1 167 ? 11.350 -5.778 12.415 1.00 32.81 167 PRO A C 1
ATOM 1305 O O . PRO A 1 167 ? 11.764 -6.935 12.515 1.00 32.81 167 PRO A O 1
ATOM 1308 N N . ALA A 1 168 ? 11.737 -4.824 13.262 1.00 28.81 168 ALA A N 1
ATOM 1309 C CA . ALA A 1 168 ? 12.420 -5.163 14.503 1.00 28.81 168 ALA A CA 1
ATOM 1310 C C . ALA A 1 168 ? 11.461 -6.017 15.357 1.00 28.81 168 ALA A C 1
ATOM 1312 O O . ALA A 1 168 ? 10.578 -5.482 16.021 1.00 28.81 168 ALA A O 1
ATOM 1313 N N . GLY A 1 169 ? 11.607 -7.345 15.292 1.00 26.39 169 GLY A N 1
ATOM 1314 C CA . GLY A 1 169 ? 10.917 -8.290 16.173 1.00 26.39 169 GLY A CA 1
ATOM 1315 C C . GLY A 1 169 ? 9.930 -9.273 15.535 1.00 26.39 169 GLY A C 1
ATOM 1316 O O . GLY A 1 169 ? 9.251 -9.961 16.292 1.00 26.39 169 GLY A O 1
ATOM 1317 N N . TRP A 1 170 ? 9.849 -9.409 14.205 1.00 25.84 170 TRP A N 1
ATOM 1318 C CA . TRP A 1 170 ? 9.033 -10.468 13.590 1.00 25.84 170 TRP A CA 1
ATOM 1319 C C . TRP A 1 170 ? 9.898 -11.582 12.990 1.00 25.84 170 TRP A C 1
ATOM 1321 O O . TRP A 1 170 ? 10.579 -11.416 11.983 1.00 25.84 170 TRP A O 1
ATOM 1331 N N . CYS A 1 171 ? 9.875 -12.738 13.653 1.00 21.77 171 CYS A N 1
ATOM 1332 C CA . CYS A 1 171 ? 10.393 -14.010 13.163 1.00 21.77 171 CYS A CA 1
ATOM 1333 C C . CYS A 1 171 ? 9.384 -14.578 12.153 1.00 21.77 171 CYS A C 1
ATOM 1335 O O . CYS A 1 171 ? 8.509 -15.370 12.493 1.00 21.77 171 CYS A O 1
ATOM 1337 N N . GLY A 1 172 ? 9.493 -14.131 10.909 1.00 23.69 172 GLY A N 1
ATOM 1338 C CA . GLY A 1 172 ? 8.719 -14.635 9.786 1.00 23.69 172 GLY A CA 1
ATOM 1339 C C . GLY A 1 172 ? 9.335 -14.087 8.515 1.00 23.69 172 GLY A C 1
ATOM 1340 O O . GLY A 1 172 ? 9.113 -12.933 8.170 1.00 23.69 172 GLY A O 1
ATOM 1341 N N . HIS A 1 173 ? 10.154 -14.896 7.845 1.00 26.83 173 HIS A N 1
ATOM 1342 C CA . HIS A 1 173 ? 10.485 -14.627 6.451 1.00 26.83 173 HIS A CA 1
ATOM 1343 C C . HIS A 1 173 ? 9.152 -14.612 5.700 1.00 26.83 173 HIS A C 1
ATOM 1345 O O . HIS A 1 173 ? 8.447 -15.611 5.792 1.00 26.83 173 HIS A O 1
ATOM 1351 N N . HIS A 1 174 ? 8.817 -13.489 5.056 1.00 27.97 174 HIS A N 1
ATOM 1352 C CA . HIS A 1 174 ? 7.845 -13.285 3.963 1.00 27.97 174 HIS A CA 1
ATOM 1353 C C . HIS A 1 174 ? 7.155 -11.920 4.099 1.00 27.97 174 HIS A C 1
ATOM 1355 O O . HIS A 1 174 ? 5.968 -11.818 4.398 1.00 27.97 174 HIS A O 1
ATOM 1361 N N . THR A 1 175 ? 7.897 -10.853 3.799 1.00 30.11 175 THR A N 1
ATOM 1362 C CA . THR A 1 175 ? 7.284 -9.618 3.304 1.00 30.11 175 THR A CA 1
ATOM 1363 C C . THR A 1 175 ? 7.118 -9.800 1.797 1.00 30.11 175 THR A C 1
ATOM 1365 O O . THR A 1 175 ? 8.081 -9.713 1.039 1.00 30.11 175 THR A O 1
ATOM 1368 N N . HIS A 1 176 ? 5.916 -10.163 1.347 1.00 33.78 176 HIS A N 1
ATOM 1369 C CA . HIS A 1 176 ? 5.638 -10.325 -0.078 1.00 33.78 176 HIS A CA 1
ATOM 1370 C C . HIS A 1 176 ? 5.645 -8.958 -0.773 1.00 33.78 176 HIS A C 1
ATOM 1372 O O . HIS A 1 176 ? 4.634 -8.261 -0.821 1.00 33.78 176 HIS A O 1
ATOM 1378 N N . ILE A 1 177 ? 6.763 -8.614 -1.408 1.00 36.25 177 ILE A N 1
ATOM 1379 C CA . ILE A 1 177 ? 6.667 -8.010 -2.735 1.00 36.25 177 ILE A CA 1
ATOM 1380 C C . ILE A 1 177 ? 6.105 -9.122 -3.625 1.00 36.25 177 ILE A C 1
ATOM 1382 O O . ILE A 1 177 ? 6.618 -10.242 -3.625 1.00 36.25 177 ILE A O 1
ATOM 1386 N N . LEU A 1 178 ? 4.958 -8.866 -4.263 1.00 33.44 178 LEU A N 1
ATOM 1387 C CA . LEU A 1 178 ? 4.230 -9.849 -5.068 1.00 33.44 178 LEU A CA 1
ATOM 1388 C C . LEU A 1 178 ? 5.052 -10.225 -6.306 1.00 33.44 178 LEU A C 1
ATOM 1390 O O . LEU A 1 178 ? 4.826 -9.721 -7.402 1.00 33.44 178 LEU A O 1
ATOM 1394 N N . TYR A 1 179 ? 5.990 -11.145 -6.115 1.00 30.02 179 TYR A N 1
ATOM 1395 C CA . TYR A 1 179 ? 6.591 -11.944 -7.163 1.00 30.02 179 TYR A CA 1
ATOM 1396 C C . TYR A 1 179 ? 6.581 -13.417 -6.736 1.00 30.02 179 TYR A C 1
ATOM 1398 O O . TYR A 1 179 ? 7.586 -14.018 -6.379 1.00 30.02 179 TYR A O 1
ATOM 1406 N N . SER A 1 180 ? 5.384 -14.003 -6.744 1.00 25.39 180 SER A N 1
ATOM 1407 C CA . SER A 1 180 ? 5.189 -15.451 -6.801 1.00 25.39 180 SER A CA 1
ATOM 1408 C C . SER A 1 180 ? 4.245 -15.727 -7.970 1.00 25.39 180 SER A C 1
ATOM 1410 O O . SER A 1 180 ? 3.138 -15.186 -7.965 1.00 25.39 180 SER A O 1
ATOM 1412 N N . PRO A 1 181 ? 4.612 -16.592 -8.937 1.00 25.19 181 PRO A N 1
ATOM 1413 C CA . PRO A 1 181 ? 3.694 -17.079 -9.976 1.00 25.19 181 PRO A CA 1
ATOM 1414 C C . PRO A 1 181 ? 2.427 -17.755 -9.414 1.00 25.19 181 PRO A C 1
ATOM 1416 O O . PRO A 1 181 ? 1.492 -18.041 -10.155 1.00 25.19 181 PRO A O 1
ATOM 1419 N N . SER A 1 182 ? 2.407 -18.022 -8.105 1.00 23.09 182 SER A N 1
ATOM 1420 C CA . SER A 1 182 ? 1.400 -18.809 -7.391 1.00 23.09 182 SER A CA 1
ATOM 1421 C C . SER A 1 182 ? 0.502 -17.977 -6.468 1.00 23.09 182 SER A C 1
ATOM 1423 O O . SER A 1 182 ? -0.508 -18.492 -6.000 1.00 23.09 182 SER A O 1
ATOM 1425 N N . CYS A 1 183 ? 0.830 -16.706 -6.205 1.00 23.62 183 CYS A N 1
ATOM 1426 C CA . CYS A 1 183 ? 0.060 -15.857 -5.292 1.00 23.62 183 CYS A CA 1
ATOM 1427 C C . CYS A 1 183 ? -0.443 -14.608 -6.015 1.00 23.62 183 CYS A C 1
ATOM 1429 O O . CYS A 1 183 ? 0.117 -13.521 -5.889 1.00 23.62 183 CYS A O 1
ATOM 1431 N N . TYR A 1 184 ? -1.545 -14.760 -6.747 1.00 24.34 184 TYR A N 1
ATOM 1432 C CA . TYR A 1 184 ? -2.414 -13.633 -7.068 1.00 24.34 184 TYR A CA 1
ATOM 1433 C C . TYR A 1 184 ? -3.143 -13.224 -5.787 1.00 24.34 184 TYR A C 1
ATOM 1435 O O . TYR A 1 184 ? -4.251 -13.682 -5.513 1.00 24.34 184 TYR A O 1
ATOM 1443 N N . MET A 1 185 ? -2.514 -12.386 -4.964 1.00 27.64 185 MET A N 1
ATOM 1444 C CA . MET A 1 185 ? -3.255 -11.693 -3.919 1.00 27.64 185 MET A CA 1
ATOM 1445 C C . MET A 1 185 ? -4.067 -10.605 -4.621 1.00 27.64 185 MET A C 1
ATOM 1447 O O . MET A 1 185 ? -3.518 -9.613 -5.100 1.00 27.64 185 MET A O 1
ATOM 1451 N N . PHE A 1 186 ? -5.368 -10.851 -4.774 1.00 23.08 186 PHE A N 1
ATOM 1452 C CA . PHE A 1 186 ? -6.328 -9.888 -5.304 1.00 23.08 186 PHE A CA 1
ATOM 1453 C C . PHE A 1 186 ? -6.448 -8.709 -4.329 1.00 23.08 186 PHE A C 1
ATOM 1455 O O . PHE A 1 186 ? -7.356 -8.654 -3.507 1.00 23.08 186 PHE A O 1
ATOM 1462 N N . MET A 1 187 ? -5.515 -7.765 -4.407 1.00 30.97 187 MET A N 1
ATOM 1463 C CA . MET A 1 187 ? -5.711 -6.413 -3.893 1.00 30.97 187 MET A CA 1
ATOM 1464 C C . MET A 1 187 ? -6.404 -5.620 -5.001 1.00 30.97 187 MET A C 1
ATOM 1466 O O . MET A 1 187 ? -5.749 -5.142 -5.927 1.00 30.97 187 MET A O 1
ATOM 1470 N N . TRP A 1 188 ? -7.736 -5.572 -4.938 1.00 32.69 188 TRP A N 1
ATOM 1471 C CA . TRP A 1 188 ? -8.530 -4.598 -5.688 1.00 32.69 188 TRP A CA 1
ATOM 1472 C C . TRP A 1 188 ? -8.300 -3.194 -5.120 1.00 32.69 188 TRP A C 1
ATOM 1474 O O . TRP A 1 188 ? -8.306 -3.061 -3.876 1.00 32.69 188 TRP A O 1
#

Organism: NCBI:txid43782

Secondary structure (DSSP, 8-state):
--HHHHHHHHHHHHHHHHTT-SEE---S--TTHHHHHHHHHHHTT-TTSEEEEEEEE---GGGHHHHHHTT---SS------------HHHHHHHH-TT--SSS--EEEEESSGGGHHHHHHHHHH--S-EEE---HHHHHHHHHHHHTTSS-HHHHHHHTS-----TT--------S--TT------

Mean predicted aligned error: 10.82 Å

pLDDT: mean 70.41, std 22.86, range [21.77, 97.38]

Sequence (188 aa):
MNDETVHQLCKQAVVQARAGADVVSPSDMMDGRVGAIRAALDAEGFQHVAIMSYTAKYASSFYGPFREALDSNPRFGDKKRYAVDYKMYELYEYLSDRTYPNAEVTWSQVKPGLPCLDIIRLLRDKSPLPIAAYQVSGEYSMIKAGGVLKMIDEEIESYDGVIDVPPAGWCGHHTHILYSPSCYMFMW

Nearest PDB structures (foldseek):
  3obk-assembly1_H  TM=8.776E-01  e=1.051E-13  Toxoplasma gondii ME49
  1b4e-assembly1_A  TM=8.680E-01  e=4.501E-12  Escherichia coli
  1e51-assembly1_A  TM=8.645E-01  e=4.674E-11  Homo sapiens
  5lzl-assembly1_G  TM=8.450E-01  e=4.132E-11  Pyrobaculum calidifontis JCM 11548
  2c13-assembly1_B  TM=8.700E-01  e=4.854E-10  Pseudomonas aeruginosa

Foldseek 3Di:
DQVVVLVVLLVVLCVCVVVPALEAEDPPLGPPSLVSNCVSCVVVVNLRRAYAYALWAWPDPLQVVVCVVVVVPDPDDDPPDDDDPRCNVSVCVLQVCPPPDDRRHQEYEYPQAVVCVVVVVVCVVRDLHHYYHANHNSNVVVLVVCCVVVVDVSVVCVVVVPPDPDRPDDPDPDPDNPDDPPDPPPND